Protein AF-K1TBR3-F1 (afdb_monomer_lite)

Sequence (213 aa):
QTITLNQIFRQAAKSKIIVNAHRVNEGENFISGNVKETQIDEENIELLDDFFYINEANQEKIQQTIVSLCKGRLKKFGNYDFFSNIQVITPTKKGKLGTKELNVLLQKELNPEEVDKDEKEFGEIKFREQDRVMQTKNNYNLLWEKDNDRTFRKELGNGIFNGELGIIDRINKEEKTVRVKFDDGKIATYDNTDLDQLEHAYAITVHKSQGSE

Foldseek 3Di:
DDDDDDDDDLVRVQEQVSVQVNCVVVVHDRDADPPQWDDDPNDTHGHDPNDHDDDDDDLVVVLVVVLVCLLCPCVVVDPDDSLPHNFAEDAACDDSRHPVNSLVVNCCRNVNDDPPWDWDDAPPDIDIAFFKKFFAAKWQAFKWWADDPVPNDIDIHGIDHGLFIWGFHHADPVQQWTWTQTPVRIITIDHSVCCVRMDGGSYDYPVSCPPPD

pLDDT: mean 85.8, std 11.38, range [55.97, 98.0]

Secondary structure (DSSP, 8-state):
------PPPTTGGG-HHHHHHHHHHTTPPP--SS--EEEETTEEEEPPS---------HHHHHHHHHHHHTTGGGGSS---HHHH--EEES-SSSTTSHHHHHHHHHHHHS---TTS-EEEETTEEEETT-EEEE-S-EEEEEEEEEETTTTEEEEEEEE-TT-EEEEEEEETTTTEEEEEETTS-EEEEETTTGGGEEE-SEEEGGGSTT--

Organism: NCBI:txid408170

Radius of gyration: 20.72 Å; chains: 1; bounding box: 54×48×53 Å

Structure (mmCIF, N/CA/C/O backbone):
data_AF-K1TBR3-F1
#
_entry.id   AF-K1TBR3-F1
#
loop_
_atom_site.group_PDB
_atom_site.id
_atom_site.type_symbol
_atom_site.label_atom_id
_atom_site.label_alt_id
_atom_site.label_comp_id
_atom_site.label_asym_id
_atom_site.label_entity_id
_atom_site.label_seq_id
_atom_site.pdbx_PDB_ins_code
_atom_site.Cartn_x
_atom_site.Cartn_y
_atom_site.Cartn_z
_atom_site.occupancy
_atom_site.B_iso_or_equiv
_atom_site.auth_seq_id
_atom_site.auth_comp_id
_atom_site.auth_asym_id
_atom_site.auth_atom_id
_atom_site.pdbx_PDB_model_num
ATOM 1 N N . GLN A 1 1 ? -24.593 30.497 0.164 1.00 60.94 1 GLN A N 1
ATOM 2 C CA . GLN A 1 1 ? -25.215 29.770 1.287 1.00 60.94 1 GLN A CA 1
ATOM 3 C C . GLN A 1 1 ? -24.738 28.333 1.174 1.00 60.94 1 GLN A C 1
ATOM 5 O O . GLN A 1 1 ? -24.863 27.772 0.094 1.00 60.94 1 GLN A O 1
ATOM 10 N N . THR A 1 2 ? -24.090 27.800 2.205 1.00 67.06 2 THR A N 1
ATOM 11 C CA . THR A 1 2 ? -23.513 26.446 2.183 1.00 67.06 2 THR A CA 1
ATOM 12 C C . THR A 1 2 ? -24.472 25.505 2.899 1.00 67.06 2 THR A C 1
ATOM 14 O O . THR A 1 2 ? -24.996 25.867 3.950 1.00 67.06 2 THR A O 1
ATOM 17 N N . ILE A 1 3 ? -24.731 24.338 2.314 1.00 72.50 3 ILE A N 1
ATOM 18 C CA . ILE A 1 3 ? -25.549 23.286 2.923 1.00 72.50 3 ILE A CA 1
ATOM 19 C C . ILE A 1 3 ? -24.588 22.235 3.474 1.00 72.50 3 ILE A C 1
ATOM 21 O O . ILE A 1 3 ? -23.762 21.717 2.725 1.00 72.50 3 ILE A O 1
ATOM 25 N N . THR A 1 4 ? -24.700 21.931 4.766 1.00 77.56 4 THR A N 1
ATOM 26 C CA . THR A 1 4 ? -23.903 20.896 5.437 1.00 77.56 4 THR A CA 1
ATOM 27 C C . THR A 1 4 ? -24.822 19.750 5.841 1.00 77.56 4 THR A C 1
ATOM 29 O O . THR A 1 4 ? -25.852 19.976 6.477 1.00 77.56 4 THR A O 1
ATOM 32 N N . LEU A 1 5 ? -24.464 18.527 5.453 1.00 77.88 5 LEU A N 1
ATOM 33 C CA . LEU A 1 5 ? -25.191 17.316 5.826 1.00 77.88 5 LEU A CA 1
ATOM 34 C C . LEU A 1 5 ? -24.639 16.794 7.158 1.00 77.88 5 LEU A C 1
ATOM 36 O O . LEU A 1 5 ? -23.478 16.403 7.219 1.00 77.88 5 LEU A O 1
ATOM 40 N N . ASN A 1 6 ? -25.470 16.787 8.203 1.00 70.00 6 ASN A N 1
ATOM 41 C CA . ASN A 1 6 ? -25.063 16.408 9.566 1.00 70.00 6 ASN A CA 1
ATOM 42 C C . ASN A 1 6 ? -25.770 15.147 10.097 1.00 70.00 6 ASN A C 1
ATOM 44 O O . ASN A 1 6 ? -25.506 14.736 11.222 1.00 70.00 6 ASN A O 1
ATOM 48 N N . GLN A 1 7 ? -26.691 14.551 9.334 1.00 71.31 7 GLN A N 1
ATOM 49 C CA . GLN A 1 7 ? -27.457 13.380 9.771 1.00 71.31 7 GLN A CA 1
ATOM 50 C C . GLN A 1 7 ? -26.884 12.081 9.203 1.00 71.31 7 GLN A C 1
ATOM 52 O O . GLN A 1 7 ? -26.585 11.991 8.012 1.00 71.31 7 GLN A O 1
ATOM 57 N N . ILE A 1 8 ? -26.791 11.062 10.060 1.00 66.69 8 ILE A N 1
ATOM 58 C CA . ILE A 1 8 ? -26.411 9.698 9.683 1.00 66.69 8 ILE A CA 1
ATOM 59 C C . ILE A 1 8 ? -27.674 8.934 9.291 1.00 66.69 8 ILE A C 1
ATOM 61 O O . ILE A 1 8 ? -28.648 8.896 10.039 1.00 66.69 8 ILE A O 1
ATOM 65 N N . PHE A 1 9 ? -27.656 8.267 8.140 1.00 72.94 9 PHE A N 1
ATOM 66 C CA . PHE A 1 9 ? -28.734 7.349 7.782 1.00 72.94 9 PHE A CA 1
ATOM 67 C C . PHE A 1 9 ? -28.710 6.101 8.674 1.00 72.94 9 PHE A C 1
ATOM 69 O O . PHE A 1 9 ? -27.655 5.530 8.944 1.00 72.94 9 PHE A O 1
ATOM 76 N N . ARG A 1 10 ? -29.885 5.597 9.062 1.00 65.44 10 ARG A N 1
ATOM 77 C CA . ARG A 1 10 ? -30.043 4.452 9.983 1.00 65.44 10 ARG A CA 1
ATOM 78 C C . ARG A 1 10 ? -29.273 3.181 9.571 1.00 65.44 10 ARG A C 1
ATOM 80 O O . ARG A 1 10 ? -28.877 2.396 10.423 1.00 65.44 10 ARG A O 1
ATOM 87 N N . GLN A 1 11 ? -29.042 2.963 8.276 1.00 62.19 11 GLN A N 1
ATOM 88 C CA . GLN A 1 11 ? -28.223 1.843 7.789 1.00 62.19 11 GLN A CA 1
ATOM 89 C C . GLN A 1 11 ? -26.730 2.027 8.110 1.00 62.19 11 GLN A C 1
ATOM 91 O O . GLN A 1 11 ? -26.072 1.074 8.515 1.00 62.19 11 GLN A O 1
ATOM 96 N N . ALA A 1 12 ? -26.224 3.256 7.989 1.00 63.78 12 ALA A N 1
ATOM 97 C CA . ALA A 1 12 ? -24.845 3.632 8.292 1.00 63.78 12 ALA A CA 1
ATOM 98 C C . ALA A 1 12 ? -24.568 3.651 9.807 1.00 63.78 12 ALA A C 1
ATOM 100 O O . ALA A 1 12 ? -23.480 3.295 10.249 1.00 63.78 12 ALA A O 1
ATOM 101 N N . ALA A 1 13 ? -25.584 3.967 10.612 1.00 66.94 13 ALA A N 1
ATOM 102 C CA . ALA A 1 13 ? -25.529 3.958 12.074 1.00 66.94 13 ALA A CA 1
ATOM 103 C C . ALA A 1 13 ? -25.203 2.599 12.718 1.00 66.94 13 ALA A C 1
ATOM 105 O O . ALA A 1 13 ? -24.834 2.549 13.889 1.00 66.94 13 ALA A O 1
ATOM 106 N N . LYS A 1 14 ? -25.338 1.493 11.976 1.00 78.25 14 LYS A N 1
ATOM 107 C CA . LYS A 1 14 ? -24.953 0.162 12.465 1.00 78.25 14 LYS A CA 1
ATOM 108 C C . LYS A 1 14 ? -23.435 -0.031 12.510 1.00 78.25 14 LYS A C 1
ATOM 110 O O . LYS A 1 14 ? -22.956 -0.879 13.255 1.00 78.25 14 LYS A O 1
ATOM 115 N N . SER A 1 15 ? -22.675 0.716 11.710 1.00 82.38 15 SER A N 1
ATOM 116 C CA . SER A 1 15 ? -21.219 0.589 11.632 1.00 82.38 15 SER A CA 1
ATOM 117 C C . SER A 1 15 ? -20.541 1.347 12.771 1.00 82.38 15 SER A C 1
ATOM 119 O O . SER A 1 15 ? -20.718 2.562 12.910 1.00 82.38 15 SER A O 1
ATOM 121 N N . LYS A 1 16 ? -19.693 0.669 13.556 1.00 83.94 16 LYS A N 1
ATOM 122 C CA . LYS A 1 16 ? -18.899 1.332 14.602 1.00 83.94 16 LYS A CA 1
ATOM 123 C C . LYS A 1 16 ? -17.877 2.290 14.001 1.00 83.94 16 LYS A C 1
ATOM 125 O O . LYS A 1 16 ? -17.524 3.260 14.664 1.00 83.94 16 LYS A O 1
ATOM 130 N N . ILE A 1 17 ? -17.423 2.058 12.766 1.00 85.06 17 ILE A N 1
ATOM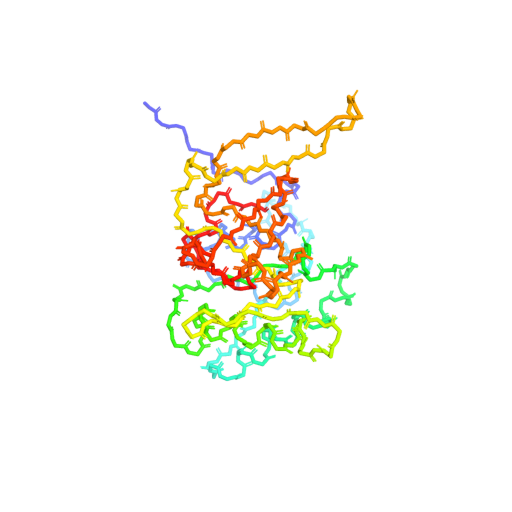 131 C CA . ILE A 1 17 ? -16.528 2.977 12.044 1.00 85.06 17 ILE A CA 1
ATOM 132 C C . ILE A 1 17 ? -17.209 4.341 11.873 1.00 85.06 17 ILE A C 1
ATOM 134 O O . ILE A 1 17 ? -16.644 5.365 12.257 1.00 85.06 17 ILE A O 1
ATOM 138 N N . ILE A 1 18 ? -18.443 4.351 11.359 1.00 84.31 18 ILE A N 1
ATOM 139 C CA . ILE A 1 18 ? -19.194 5.587 11.086 1.00 84.31 18 ILE A CA 1
ATOM 140 C C . ILE A 1 18 ? -19.548 6.299 12.391 1.00 84.31 18 ILE A C 1
ATOM 142 O O . ILE A 1 18 ? -19.307 7.498 12.528 1.00 84.31 18 ILE A O 1
ATOM 146 N N . VAL A 1 19 ? -20.046 5.558 13.383 1.00 83.38 19 VAL A N 1
ATOM 147 C CA . VAL A 1 19 ? -20.383 6.131 14.693 1.00 83.38 19 VAL A CA 1
ATOM 148 C C . VAL A 1 19 ? -19.150 6.752 15.357 1.00 83.38 19 VAL A C 1
ATOM 150 O O . VAL A 1 19 ? -19.215 7.870 15.865 1.00 83.38 19 VAL A O 1
ATOM 153 N N . ASN A 1 20 ? -17.996 6.080 15.313 1.00 86.19 20 ASN A N 1
ATOM 154 C CA . ASN A 1 20 ? -16.758 6.625 15.868 1.00 86.19 20 ASN A CA 1
ATOM 155 C C . ASN A 1 20 ? -16.236 7.848 15.104 1.00 86.19 20 ASN A C 1
ATOM 157 O O . ASN A 1 20 ? -15.681 8.744 15.737 1.00 86.19 20 ASN A O 1
ATOM 161 N N . ALA A 1 21 ? -16.424 7.926 13.784 1.00 86.19 21 ALA A N 1
ATOM 162 C CA . ALA A 1 21 ? -16.051 9.111 13.012 1.00 86.19 21 ALA A CA 1
ATOM 163 C C . ALA A 1 21 ? -16.830 10.358 13.471 1.00 86.19 21 ALA A C 1
ATOM 165 O O . ALA A 1 21 ? -16.237 11.421 13.657 1.00 86.19 21 ALA A O 1
ATOM 166 N N . HIS A 1 22 ? -18.134 10.217 13.732 1.00 83.38 22 HIS A N 1
ATOM 167 C CA . HIS A 1 22 ? -18.948 11.298 14.297 1.00 83.38 22 HIS A CA 1
ATOM 168 C C . HIS A 1 22 ? -18.498 11.691 15.705 1.00 83.38 22 HIS A C 1
ATOM 170 O O . HIS A 1 22 ? -18.256 12.869 15.954 1.00 83.38 22 HIS A O 1
ATOM 176 N N . ARG A 1 23 ? -18.271 10.706 16.583 1.00 86.75 23 ARG A N 1
ATOM 177 C CA . ARG A 1 23 ? -17.770 10.939 17.948 1.00 86.75 23 ARG A CA 1
ATOM 178 C C . ARG A 1 23 ? -16.470 11.744 17.958 1.00 86.75 23 ARG A C 1
ATOM 180 O O . ARG A 1 23 ? -16.357 12.702 18.710 1.00 86.75 23 ARG A O 1
ATOM 187 N N . VAL A 1 24 ? -15.515 11.418 17.081 1.00 87.50 24 VAL A N 1
ATOM 188 C CA . VAL A 1 24 ? -14.258 12.181 16.963 1.00 87.50 24 VAL A CA 1
ATOM 189 C C . VAL A 1 24 ? -14.507 13.630 16.538 1.00 87.50 24 VAL A C 1
ATOM 191 O O . VAL A 1 24 ? -13.887 14.532 17.101 1.00 87.50 24 VAL A O 1
ATOM 194 N N . ASN A 1 25 ? -15.420 13.875 15.592 1.00 85.25 25 ASN A N 1
ATOM 195 C CA . ASN A 1 25 ? -15.772 15.235 15.161 1.00 85.25 25 ASN A CA 1
ATOM 196 C C . ASN A 1 25 ? -16.434 16.058 16.280 1.00 85.25 25 ASN A C 1
ATOM 198 O O . ASN A 1 25 ? -16.294 17.279 16.308 1.00 85.25 25 ASN A O 1
ATOM 202 N N . GLU A 1 26 ? -17.120 15.392 17.208 1.00 87.12 26 GLU A N 1
ATOM 203 C CA . GLU A 1 26 ? -17.769 15.992 18.381 1.00 87.12 26 GLU A CA 1
ATOM 204 C C . GLU A 1 26 ? -16.837 16.086 19.605 1.00 87.12 26 GLU A C 1
ATOM 206 O O . GLU A 1 26 ? -17.212 16.641 20.637 1.00 87.12 26 GLU A O 1
ATOM 211 N N . GLY A 1 27 ? -15.598 15.590 19.498 1.00 86.25 27 GLY A N 1
ATOM 212 C CA . GLY A 1 27 ? -14.623 15.578 20.592 1.00 86.25 27 GLY A CA 1
ATOM 213 C C . GLY A 1 27 ? -14.848 14.468 21.625 1.00 86.25 27 GLY A C 1
ATOM 214 O O . GLY A 1 27 ? -14.259 14.503 22.707 1.00 86.25 27 GLY A O 1
ATOM 215 N N . GLU A 1 28 ? -15.678 13.476 21.308 1.00 87.06 28 GLU A N 1
ATOM 216 C CA . GLU A 1 28 ? -15.905 12.300 22.137 1.00 87.06 28 GLU A CA 1
ATOM 217 C C . GLU A 1 28 ? -14.862 11.198 21.899 1.00 87.06 28 GLU A C 1
ATOM 219 O O . GLU A 1 28 ? -14.306 11.026 20.814 1.00 87.06 28 GLU A O 1
ATOM 224 N N . ASN A 1 29 ? -14.636 10.375 22.927 1.00 84.44 29 ASN A N 1
ATOM 225 C CA . ASN A 1 29 ? -13.793 9.185 22.814 1.00 84.44 29 ASN A CA 1
ATOM 226 C C . ASN A 1 29 ? -14.469 8.088 21.979 1.00 84.44 29 ASN A C 1
ATOM 228 O O . ASN A 1 29 ? -15.699 7.991 21.942 1.00 84.44 29 ASN A O 1
ATOM 232 N N . PHE A 1 30 ? -13.656 7.205 21.391 1.00 83.25 30 PHE A N 1
ATOM 233 C CA . PHE A 1 30 ? -14.137 6.012 20.697 1.00 83.25 30 PHE A CA 1
ATOM 234 C C . PHE A 1 30 ? -14.990 5.120 21.602 1.00 83.25 30 PHE A C 1
ATOM 236 O O . PHE A 1 30 ? -14.708 4.948 22.792 1.00 83.25 30 PHE A O 1
ATOM 243 N N . ILE A 1 31 ? -15.988 4.475 21.002 1.00 78.31 31 ILE A N 1
ATOM 244 C CA . ILE A 1 31 ? -16.689 3.353 21.619 1.00 78.31 31 ILE A CA 1
ATOM 245 C C . ILE A 1 31 ? -15.656 2.248 21.859 1.00 78.31 31 ILE A C 1
ATOM 247 O O . ILE A 1 31 ? -15.076 1.708 20.916 1.00 78.31 31 ILE A O 1
ATOM 251 N N . SER A 1 32 ? -15.403 1.930 23.128 1.00 64.56 32 SER A N 1
ATOM 252 C CA . SER A 1 32 ? -14.459 0.889 23.534 1.00 64.56 32 SER A CA 1
ATOM 253 C C . SER A 1 32 ? -15.198 -0.338 24.078 1.00 64.56 32 SER A C 1
ATOM 255 O O . SER A 1 32 ? -16.212 -0.215 24.760 1.00 64.56 32 SER A O 1
ATOM 257 N N . GLY A 1 33 ? -14.688 -1.536 23.775 1.00 62.38 33 GLY A N 1
ATOM 258 C CA . GLY A 1 33 ? -15.220 -2.808 24.283 1.00 62.38 33 GLY A CA 1
ATOM 259 C C . GLY A 1 33 ? -16.372 -3.421 23.471 1.00 62.38 33 GLY A C 1
ATOM 260 O O . GLY A 1 33 ? -16.625 -3.053 22.326 1.00 62.38 33 GLY A O 1
ATOM 261 N N . ASN A 1 34 ? -17.071 -4.386 24.080 1.00 62.09 34 ASN A N 1
ATOM 262 C CA . ASN A 1 34 ? -18.176 -5.153 23.481 1.00 62.09 34 ASN A CA 1
ATOM 263 C C . ASN A 1 34 ? -19.509 -4.383 23.510 1.00 62.09 34 ASN A C 1
ATOM 265 O O . ASN A 1 34 ? -20.549 -4.953 23.840 1.00 62.09 34 ASN A O 1
ATOM 269 N N . VAL A 1 35 ? -19.489 -3.081 23.224 1.00 65.50 35 VAL A N 1
ATOM 270 C CA . VAL A 1 35 ? -20.728 -2.307 23.092 1.00 65.50 35 VAL A CA 1
ATOM 271 C C . VAL A 1 35 ? -21.441 -2.805 21.839 1.00 65.50 35 VAL A C 1
ATOM 273 O O . VAL A 1 35 ? -20.904 -2.706 20.733 1.00 65.50 35 VAL A O 1
ATOM 276 N N . LYS A 1 36 ? -22.609 -3.416 22.042 1.00 69.12 36 LYS A N 1
ATOM 277 C CA . LYS A 1 36 ? -23.413 -4.034 20.981 1.00 69.12 36 LYS A CA 1
ATOM 278 C C . LYS A 1 36 ? -24.548 -3.151 20.497 1.00 69.12 36 LYS A C 1
ATOM 280 O O . LYS A 1 36 ? -25.125 -3.454 19.468 1.00 69.12 36 LYS A O 1
ATOM 285 N N . GLU A 1 37 ? -24.863 -2.078 21.214 1.00 69.75 37 GLU A N 1
ATOM 286 C CA . GLU A 1 37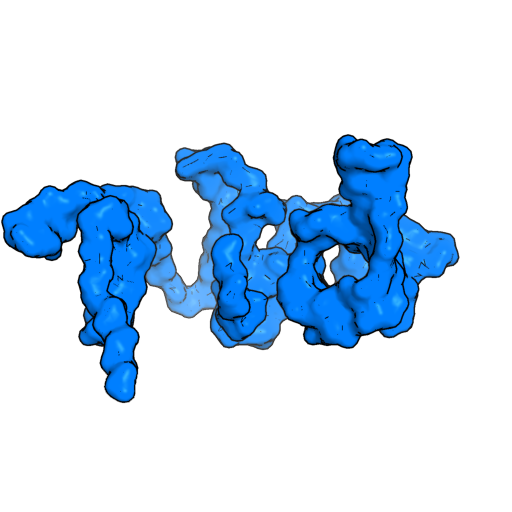 ? -26.013 -1.233 20.910 1.00 69.75 37 GLU A CA 1
ATOM 287 C C . GLU A 1 37 ? -25.662 0.247 21.089 1.00 69.75 37 GLU A C 1
ATOM 289 O O . GLU A 1 37 ? -24.865 0.610 21.957 1.00 69.75 37 GLU A O 1
ATOM 294 N N . THR A 1 38 ? -26.259 1.101 20.261 1.00 71.00 38 THR A N 1
ATOM 295 C CA . THR A 1 38 ? -26.246 2.562 20.405 1.00 71.00 38 THR A CA 1
ATOM 296 C C . THR A 1 38 ? -27.664 3.111 20.257 1.00 71.00 38 THR A C 1
ATOM 298 O O . THR A 1 38 ? -28.515 2.445 19.671 1.00 71.00 38 THR A O 1
ATOM 301 N N . GLN A 1 39 ? -27.933 4.301 20.792 1.00 67.25 39 GLN A N 1
ATOM 302 C CA . GLN A 1 39 ? -29.230 4.964 20.656 1.00 67.25 39 GLN A CA 1
ATOM 303 C C . GLN A 1 39 ? -29.156 6.057 19.598 1.00 67.25 39 GLN A C 1
ATOM 305 O O . GLN A 1 39 ? -28.329 6.960 19.704 1.00 67.25 39 GLN A O 1
ATOM 310 N N . ILE A 1 40 ? -30.040 5.986 18.604 1.00 68.06 40 ILE A N 1
ATOM 311 C CA . ILE A 1 40 ? -30.245 7.048 17.612 1.00 68.06 40 ILE A CA 1
ATOM 312 C C . ILE A 1 40 ? -31.746 7.258 17.458 1.00 68.06 40 ILE A C 1
ATOM 314 O O . ILE A 1 40 ? -32.484 6.289 17.297 1.00 68.06 40 ILE A O 1
ATOM 318 N N . ASP A 1 41 ? -32.187 8.516 17.515 1.00 66.88 41 ASP A N 1
ATOM 319 C CA . ASP A 1 41 ? -33.603 8.901 17.439 1.00 66.88 41 ASP A CA 1
ATOM 320 C C . ASP A 1 41 ? -34.494 8.110 18.421 1.00 66.88 41 ASP A C 1
ATOM 322 O O . ASP A 1 41 ? -35.579 7.662 18.066 1.00 66.88 41 ASP A O 1
ATOM 326 N N . GLU A 1 42 ? -34.007 7.905 19.653 1.00 69.56 42 GLU A N 1
ATOM 327 C CA . GLU A 1 42 ? -34.692 7.160 20.731 1.00 69.56 42 GLU A CA 1
ATOM 328 C C . GLU A 1 42 ? -34.910 5.653 20.460 1.00 69.56 42 GLU A C 1
ATOM 330 O O . GLU A 1 42 ? -35.536 4.960 21.263 1.00 69.56 42 GLU A O 1
ATOM 335 N N . GLU A 1 43 ? -34.329 5.104 19.386 1.00 64.81 43 GLU A N 1
ATOM 336 C CA . GLU A 1 43 ? -34.321 3.669 19.086 1.00 64.81 43 GLU A CA 1
ATOM 337 C C . GLU A 1 43 ? -32.950 3.033 19.372 1.00 64.81 43 GLU A C 1
ATOM 339 O O . GLU A 1 43 ? -31.899 3.596 19.054 1.00 64.81 43 GLU A O 1
ATOM 344 N N . ASN A 1 44 ? -32.952 1.819 19.934 1.00 73.06 44 ASN A N 1
ATOM 345 C CA . ASN A 1 44 ? -31.738 1.016 20.091 1.00 73.06 44 ASN A CA 1
ATOM 346 C C . ASN A 1 44 ? -31.357 0.370 18.748 1.00 73.06 44 ASN A C 1
ATOM 348 O O . ASN A 1 44 ? -32.145 -0.363 18.148 1.00 73.06 44 ASN A O 1
ATOM 352 N N . ILE A 1 45 ? -30.127 0.607 18.302 1.00 76.50 45 ILE A N 1
ATOM 353 C CA . ILE A 1 45 ? -29.549 0.052 17.078 1.00 76.50 45 ILE A CA 1
ATOM 354 C C . ILE A 1 45 ? -28.426 -0.910 17.450 1.00 76.50 45 ILE A C 1
ATOM 356 O O . ILE A 1 45 ? -27.464 -0.516 18.107 1.00 76.50 45 ILE A O 1
ATOM 360 N N . GLU A 1 46 ? -28.522 -2.153 16.977 1.00 78.31 46 GLU A N 1
ATOM 361 C CA . GLU A 1 46 ? -27.451 -3.144 17.101 1.00 78.31 46 GLU A CA 1
ATOM 362 C C . GLU A 1 46 ? -26.263 -2.783 16.188 1.00 78.31 46 GLU A C 1
ATOM 364 O O . GLU A 1 46 ? -26.429 -2.528 14.989 1.00 78.31 46 GLU A O 1
ATOM 369 N N . LEU A 1 47 ? -25.066 -2.748 16.773 1.00 78.00 47 LEU A N 1
ATOM 370 C CA . LEU A 1 47 ? -23.809 -2.358 16.143 1.00 78.00 47 LEU A CA 1
ATOM 371 C C . LEU A 1 47 ? -23.053 -3.569 15.586 1.00 78.00 47 LEU A C 1
ATOM 373 O O . LEU A 1 47 ? -22.979 -4.623 16.217 1.00 78.00 47 LEU A O 1
ATOM 377 N N . LEU A 1 48 ? -22.404 -3.379 14.441 1.00 77.94 48 LEU A N 1
ATOM 378 C CA . LEU A 1 48 ? -21.493 -4.347 13.835 1.00 77.94 48 LEU A CA 1
ATOM 379 C C . LEU A 1 48 ? -20.145 -4.376 14.570 1.00 77.94 48 LEU A C 1
ATOM 381 O O . LEU A 1 48 ? -19.686 -3.368 15.099 1.00 77.94 48 LEU A O 1
ATOM 385 N N . ASP A 1 49 ? -19.463 -5.520 14.554 1.00 77.06 49 ASP A N 1
ATOM 386 C CA . ASP A 1 49 ? -18.081 -5.650 15.038 1.00 77.06 49 ASP A CA 1
ATOM 387 C C . ASP A 1 49 ? -17.069 -5.349 13.916 1.00 77.06 49 ASP A C 1
ATOM 389 O O . ASP A 1 49 ? -16.218 -6.170 13.576 1.00 77.06 49 ASP A O 1
ATOM 393 N N . ASP A 1 50 ? -17.187 -4.163 13.314 1.00 78.62 50 ASP A N 1
ATOM 394 C CA . ASP A 1 50 ? -16.363 -3.691 12.189 1.00 78.62 50 ASP A CA 1
ATOM 395 C C . ASP A 1 50 ? -15.259 -2.695 12.595 1.00 78.62 50 ASP A C 1
ATOM 397 O O . ASP A 1 50 ? -14.430 -2.311 11.774 1.00 78.62 50 ASP A O 1
ATOM 401 N N . PHE A 1 51 ? -15.192 -2.313 13.874 1.00 83.12 51 PHE A N 1
ATOM 402 C CA . PHE A 1 51 ? -14.148 -1.449 14.424 1.00 83.12 51 PHE A CA 1
ATOM 403 C C . PHE A 1 51 ? -13.513 -2.065 15.669 1.00 83.12 51 PHE A C 1
ATOM 405 O O . PHE A 1 51 ? -14.203 -2.472 16.606 1.00 83.12 51 PHE A O 1
ATOM 412 N N . PHE A 1 52 ? -12.181 -2.045 15.715 1.00 83.19 52 PHE A N 1
ATOM 413 C CA . PHE A 1 52 ? -11.402 -2.525 16.851 1.00 83.19 52 PHE A CA 1
ATOM 414 C C . PHE A 1 52 ? -10.406 -1.459 17.289 1.00 83.19 52 PHE A C 1
ATOM 416 O O . PHE A 1 52 ? -9.570 -1.014 16.505 1.00 83.19 52 PHE A O 1
ATOM 423 N N . TYR A 1 53 ? -10.458 -1.095 18.568 1.00 85.62 53 TYR A N 1
ATOM 424 C CA . TYR A 1 53 ? -9.476 -0.213 19.184 1.00 85.62 53 TYR A CA 1
ATOM 425 C C . TYR A 1 53 ? -8.515 -1.022 20.053 1.00 85.62 53 TYR A C 1
ATOM 427 O O . TYR A 1 53 ? -8.932 -1.707 20.988 1.00 85.62 53 TYR A O 1
ATOM 435 N N . ILE A 1 54 ? -7.222 -0.936 19.744 1.00 87.94 54 ILE A N 1
ATOM 436 C CA . ILE A 1 54 ? -6.148 -1.573 20.509 1.00 87.94 54 ILE A CA 1
ATOM 437 C C . ILE A 1 54 ? -5.274 -0.456 21.072 1.00 87.94 54 ILE A C 1
ATOM 439 O O . ILE A 1 54 ? -4.539 0.192 20.331 1.00 87.94 54 ILE A O 1
ATOM 443 N N . ASN A 1 55 ? -5.365 -0.225 22.382 1.00 88.94 55 ASN A N 1
ATOM 444 C CA . ASN A 1 55 ? -4.498 0.728 23.063 1.00 88.94 55 ASN A CA 1
ATOM 445 C C . ASN A 1 55 ? -3.159 0.061 23.394 1.00 88.94 55 ASN A C 1
ATOM 447 O O . ASN A 1 55 ? -3.116 -0.914 24.144 1.00 88.94 55 ASN A O 1
ATOM 451 N N . GLU A 1 56 ? -2.074 0.591 22.843 1.00 93.38 56 GLU A N 1
ATOM 452 C CA . GLU A 1 56 ? -0.711 0.165 23.133 1.00 93.38 56 GLU A CA 1
ATOM 453 C C . GLU A 1 56 ? 0.206 1.390 23.056 1.00 93.38 56 GLU A C 1
ATOM 455 O O . GLU A 1 56 ? 0.078 2.216 22.154 1.00 93.38 56 GLU A O 1
ATOM 460 N N . ALA A 1 57 ? 1.126 1.514 24.011 1.00 93.25 57 ALA A N 1
ATOM 461 C CA . ALA A 1 57 ? 2.063 2.636 24.094 1.00 93.25 57 ALA A CA 1
ATOM 462 C C . ALA A 1 57 ? 3.464 2.254 23.594 1.00 93.25 57 ALA A C 1
ATOM 464 O O . ALA A 1 57 ? 4.251 3.114 23.192 1.00 93.25 57 ALA A O 1
ATOM 465 N N . ASN A 1 58 ? 3.800 0.962 23.611 1.00 96.06 58 ASN A N 1
ATOM 466 C CA . ASN A 1 58 ? 5.082 0.475 23.136 1.00 96.06 58 ASN A CA 1
ATOM 467 C C . ASN A 1 58 ? 5.071 0.318 21.606 1.00 96.06 58 ASN A C 1
ATOM 469 O O . ASN A 1 58 ? 4.388 -0.543 21.054 1.00 96.06 58 ASN A O 1
ATOM 473 N N . GLN A 1 59 ? 5.897 1.112 20.922 1.00 93.88 59 GLN A N 1
ATOM 474 C CA . GLN A 1 59 ? 5.975 1.121 19.457 1.00 93.88 59 GLN A CA 1
ATOM 475 C C . GLN A 1 59 ? 6.326 -0.242 18.840 1.00 93.88 59 GLN A C 1
ATOM 477 O O . GLN A 1 59 ? 5.809 -0.568 17.777 1.00 93.88 59 GLN A O 1
ATOM 482 N N . GLU A 1 60 ? 7.161 -1.055 19.488 1.00 93.69 60 GLU A N 1
ATOM 483 C CA . GLU A 1 60 ? 7.546 -2.375 18.966 1.00 93.69 60 GLU A CA 1
ATOM 484 C C . GLU A 1 60 ? 6.379 -3.358 19.042 1.00 93.69 60 GLU A C 1
ATOM 486 O O . GLU A 1 60 ? 6.114 -4.091 18.088 1.00 93.69 60 GLU A O 1
ATOM 491 N N . LYS A 1 61 ? 5.620 -3.328 20.143 1.00 94.62 61 LYS A N 1
ATOM 492 C CA . LYS A 1 61 ? 4.396 -4.128 20.274 1.00 94.62 61 LYS A CA 1
ATOM 493 C C . LYS A 1 61 ? 3.336 -3.713 19.256 1.00 94.62 61 LYS A C 1
ATOM 495 O O . LYS A 1 61 ? 2.655 -4.580 18.707 1.00 94.62 61 LYS A O 1
ATOM 500 N N . ILE A 1 62 ? 3.225 -2.415 18.956 1.00 94.44 62 ILE A N 1
ATOM 501 C CA . ILE A 1 62 ? 2.341 -1.918 17.891 1.00 94.44 62 ILE A CA 1
ATOM 502 C C . ILE A 1 62 ? 2.767 -2.505 16.540 1.00 94.44 62 ILE A C 1
ATOM 504 O O . ILE A 1 62 ? 1.931 -3.086 15.853 1.00 94.44 62 ILE A O 1
ATOM 508 N N . GLN A 1 63 ? 4.054 -2.431 16.177 1.00 93.38 63 GLN A N 1
ATOM 509 C CA . GLN A 1 63 ? 4.559 -3.004 14.919 1.00 93.38 63 GLN A CA 1
ATOM 510 C C . GLN A 1 63 ? 4.254 -4.504 14.809 1.00 93.38 63 GLN A C 1
ATOM 512 O O . GLN A 1 63 ? 3.714 -4.954 13.800 1.00 93.38 63 GLN A O 1
ATOM 517 N N . GLN A 1 64 ? 4.545 -5.273 15.863 1.00 91.69 64 GLN A N 1
ATOM 518 C CA . GLN A 1 64 ? 4.259 -6.711 15.907 1.00 91.69 64 GLN A CA 1
ATOM 519 C C . GLN A 1 64 ? 2.764 -7.001 15.751 1.00 91.69 64 GLN A C 1
ATOM 521 O O . GLN A 1 64 ? 2.377 -7.937 15.050 1.00 91.69 64 GLN A O 1
ATOM 526 N N . THR A 1 65 ? 1.916 -6.180 16.373 1.00 92.38 65 THR A N 1
ATOM 527 C CA . THR A 1 65 ? 0.461 -6.302 16.263 1.00 92.38 65 THR A CA 1
ATOM 528 C C . THR A 1 65 ? -0.011 -6.019 14.840 1.00 92.38 65 THR A C 1
ATOM 530 O O . THR A 1 65 ? -0.788 -6.810 14.309 1.00 92.38 65 THR A O 1
ATOM 533 N N . ILE A 1 66 ? 0.491 -4.957 14.197 1.00 92.31 66 ILE A N 1
ATOM 534 C CA . ILE A 1 66 ? 0.183 -4.627 12.795 1.00 92.31 66 ILE A CA 1
ATOM 535 C C . ILE A 1 66 ? 0.548 -5.809 11.894 1.00 92.31 66 ILE A C 1
ATOM 537 O O . ILE A 1 66 ? -0.315 -6.332 11.194 1.00 92.31 66 ILE A O 1
ATOM 541 N N . VAL A 1 67 ? 1.788 -6.296 11.971 1.00 90.00 67 VAL A N 1
ATOM 542 C CA . VAL A 1 67 ? 2.252 -7.444 11.177 1.00 90.00 67 VAL A CA 1
ATOM 543 C C . VAL A 1 67 ? 1.381 -8.683 11.422 1.00 90.00 67 VAL A C 1
ATOM 545 O O . VAL A 1 67 ? 0.950 -9.342 10.477 1.00 90.00 67 VAL A O 1
ATOM 548 N N . SER A 1 68 ? 1.055 -8.982 12.684 1.00 88.88 68 SER A N 1
ATOM 549 C CA . SER A 1 68 ? 0.188 -10.111 13.049 1.00 88.88 68 SER A CA 1
ATOM 550 C C . SER A 1 68 ? -1.222 -10.000 12.455 1.00 88.88 68 SER A C 1
ATOM 552 O O . SER A 1 68 ? -1.786 -11.007 12.015 1.00 88.88 68 SER A O 1
ATOM 554 N N . LEU A 1 69 ? -1.791 -8.790 12.419 1.00 86.81 69 LEU A N 1
ATOM 555 C CA . LEU A 1 69 ? -3.087 -8.525 11.793 1.00 86.81 69 LEU A CA 1
ATOM 556 C C . LEU A 1 69 ? -3.035 -8.795 10.287 1.00 86.81 69 LEU A C 1
ATOM 558 O O . LEU A 1 69 ? -3.887 -9.524 9.772 1.00 86.81 69 LEU A O 1
ATOM 562 N N . CYS A 1 70 ? -1.982 -8.307 9.630 1.00 84.69 70 CYS A N 1
ATOM 563 C CA . CYS A 1 70 ? -1.757 -8.445 8.193 1.00 84.69 70 CYS A CA 1
ATOM 564 C C . CYS A 1 70 ? -1.545 -9.909 7.758 1.00 84.69 70 CYS A C 1
ATOM 566 O O . CYS A 1 70 ? -2.050 -10.333 6.724 1.00 84.69 70 CYS A O 1
ATOM 568 N N . LYS A 1 71 ? -0.867 -10.724 8.580 1.00 78.75 71 LYS A N 1
ATOM 569 C CA . LYS A 1 71 ? -0.493 -12.119 8.260 1.00 78.75 71 LYS A CA 1
ATOM 570 C C . LYS A 1 71 ? -1.652 -13.126 8.261 1.0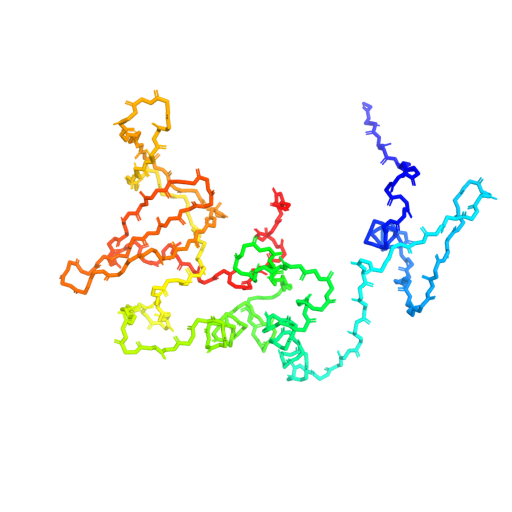0 78.75 71 LYS A C 1
ATOM 572 O O . LYS A 1 71 ? -1.482 -14.275 7.859 1.00 78.75 71 LYS A O 1
ATOM 577 N N . GLY A 1 72 ? -2.838 -12.731 8.722 1.00 67.56 72 GLY A N 1
ATOM 578 C CA . GLY A 1 72 ? -4.024 -13.588 8.658 1.00 67.56 72 GLY A CA 1
ATOM 579 C C . GLY A 1 72 ? -4.821 -13.712 9.947 1.00 67.56 72 GLY A C 1
ATOM 580 O O . GLY A 1 72 ? -5.797 -14.460 9.972 1.00 67.56 72 GLY A O 1
ATOM 581 N N . ARG A 1 73 ? -4.504 -12.952 11.005 1.00 65.88 73 ARG A N 1
ATOM 582 C CA . ARG A 1 73 ? -5.440 -12.812 12.137 1.00 65.88 73 ARG A CA 1
ATOM 583 C C . ARG A 1 73 ? -6.795 -12.271 11.663 1.00 65.88 73 ARG A C 1
ATOM 585 O O . ARG A 1 73 ? -7.820 -12.687 12.194 1.00 65.88 73 ARG A O 1
ATOM 592 N N . LEU A 1 74 ? -6.794 -11.434 10.622 1.00 63.69 74 LEU A N 1
ATOM 593 C CA . LEU A 1 74 ? -8.004 -10.928 9.973 1.00 63.69 74 LEU A CA 1
ATOM 594 C C . LEU A 1 74 ? -8.736 -11.966 9.104 1.00 63.69 74 LEU A C 1
ATOM 596 O O . LEU A 1 74 ? -9.946 -11.845 8.947 1.00 63.69 74 LEU A O 1
ATOM 600 N N . LYS A 1 75 ? -8.079 -13.050 8.651 1.00 61.19 75 LYS A N 1
ATOM 601 C CA . LYS A 1 75 ? -8.757 -14.148 7.923 1.00 61.19 75 LYS A CA 1
ATOM 602 C C . LYS A 1 75 ? -9.852 -14.827 8.755 1.00 61.19 75 LYS A C 1
ATOM 604 O O . LYS A 1 75 ? -10.755 -15.448 8.211 1.00 61.19 75 LYS A O 1
ATOM 609 N N . LYS A 1 76 ? -9.790 -14.710 10.087 1.00 58.34 76 LYS A N 1
ATOM 610 C CA . LYS A 1 76 ? -10.829 -15.217 10.998 1.00 58.34 76 LYS A CA 1
ATOM 611 C C . LYS A 1 76 ? -12.115 -14.380 10.985 1.00 58.34 76 LYS A C 1
ATOM 613 O O . LYS A 1 76 ? -13.132 -14.866 11.463 1.00 58.34 76 LYS A O 1
ATOM 618 N N . PHE A 1 77 ? -12.064 -13.155 10.460 1.00 58.41 77 PHE A N 1
ATOM 619 C CA . PHE A 1 77 ? -13.188 -12.213 10.396 1.00 58.41 77 PHE A CA 1
ATOM 620 C C . PHE A 1 77 ? -13.750 -12.053 8.968 1.00 58.41 77 PHE A C 1
ATOM 622 O O . PHE A 1 77 ? -14.731 -11.343 8.773 1.00 58.41 77 PHE A O 1
ATOM 629 N N . GLY A 1 78 ? -13.154 -12.721 7.973 1.00 57.56 78 GLY A N 1
ATOM 630 C CA . GLY A 1 78 ? -13.623 -12.773 6.586 1.00 57.56 78 GLY A CA 1
ATOM 631 C C . GLY A 1 78 ? -12.546 -13.298 5.633 1.00 57.56 78 GLY A C 1
ATOM 632 O O . GLY A 1 78 ? -11.383 -13.436 6.012 1.00 57.56 78 GLY A O 1
ATOM 633 N N . ASN A 1 79 ? -12.919 -13.608 4.389 1.00 55.97 79 ASN A N 1
ATOM 634 C CA . ASN A 1 79 ? -11.993 -14.141 3.385 1.00 55.97 79 ASN A CA 1
ATOM 635 C C . ASN A 1 79 ? -11.246 -13.002 2.669 1.00 55.97 79 ASN A C 1
ATOM 637 O O . ASN A 1 79 ? -11.417 -12.784 1.474 1.00 55.97 79 ASN A O 1
ATOM 641 N N . TYR A 1 80 ? -10.468 -12.238 3.433 1.00 58.56 80 TYR A N 1
ATOM 642 C CA . TYR A 1 80 ? -9.693 -11.111 2.924 1.00 58.56 80 TYR A CA 1
ATOM 643 C C . TYR A 1 80 ? -8.306 -11.596 2.500 1.00 58.56 80 TYR A C 1
ATOM 645 O O . TYR A 1 80 ? -7.520 -12.075 3.325 1.00 58.56 80 TYR A O 1
ATOM 653 N N . ASP A 1 81 ? -8.000 -11.475 1.213 1.00 61.81 81 ASP A N 1
ATOM 654 C CA . ASP A 1 81 ? -6.614 -11.479 0.762 1.00 61.81 81 ASP A CA 1
ATOM 655 C C . ASP A 1 81 ? -5.996 -10.111 1.094 1.00 61.81 81 ASP A C 1
ATOM 657 O O . ASP A 1 81 ? -6.587 -9.069 0.805 1.00 61.81 81 ASP A O 1
ATOM 661 N N . PHE A 1 82 ? -4.847 -10.117 1.775 1.00 62.66 82 PHE A N 1
ATOM 662 C CA . PHE A 1 82 ? -4.223 -8.904 2.302 1.00 62.66 82 PHE A CA 1
ATOM 663 C C . PHE A 1 82 ? -3.877 -7.926 1.181 1.00 62.66 82 PHE A C 1
ATOM 665 O O . PHE A 1 82 ? -4.132 -6.731 1.307 1.00 62.66 82 PHE A O 1
ATOM 672 N N . PHE A 1 83 ? -3.339 -8.446 0.078 1.00 62.97 83 PHE A N 1
ATOM 673 C CA . PHE A 1 83 ? -2.874 -7.632 -1.040 1.00 62.97 83 PHE A CA 1
ATOM 674 C C . PHE A 1 83 ? -4.012 -6.895 -1.740 1.00 62.97 83 PHE A C 1
ATOM 676 O O . PHE A 1 83 ? -3.811 -5.776 -2.202 1.00 62.97 83 PHE A O 1
ATOM 683 N N . SER A 1 84 ? -5.203 -7.489 -1.763 1.00 65.75 84 SER A N 1
ATOM 684 C CA . SER A 1 84 ? -6.376 -6.916 -2.421 1.00 65.75 84 SER A CA 1
ATOM 685 C C . SER A 1 84 ? -7.308 -6.149 -1.481 1.00 65.75 84 SER A C 1
ATOM 687 O O . SER A 1 84 ? -8.004 -5.256 -1.947 1.00 65.75 84 SER A O 1
ATOM 689 N N . ASN A 1 85 ? -7.330 -6.447 -0.174 1.00 73.56 85 ASN A N 1
ATOM 690 C CA . ASN A 1 85 ? -8.394 -5.954 0.717 1.00 73.56 85 ASN A CA 1
ATOM 691 C C . ASN A 1 85 ? -7.913 -5.219 1.973 1.00 73.56 85 ASN A C 1
ATOM 693 O O . ASN A 1 85 ? -8.747 -4.768 2.757 1.00 73.56 85 ASN A O 1
ATOM 697 N N . ILE A 1 86 ? -6.603 -5.139 2.233 1.00 83.25 86 ILE A N 1
ATOM 698 C CA . ILE A 1 86 ? -6.093 -4.518 3.461 1.00 83.25 86 ILE A CA 1
ATOM 699 C C . ILE A 1 86 ? -5.061 -3.443 3.123 1.00 83.25 86 ILE A C 1
ATOM 701 O O . ILE A 1 86 ? -4.119 -3.666 2.366 1.00 83.25 86 ILE A O 1
ATOM 705 N N . GLN A 1 87 ? -5.228 -2.271 3.737 1.00 90.31 87 GLN A N 1
ATOM 706 C CA . GLN A 1 87 ? -4.300 -1.151 3.649 1.00 90.31 87 GLN A CA 1
ATOM 707 C C . GLN A 1 87 ? -3.896 -0.703 5.054 1.00 90.31 87 GLN A C 1
ATOM 709 O O . GLN A 1 87 ? -4.747 -0.402 5.892 1.00 90.31 87 GLN A O 1
ATOM 714 N N . VAL A 1 88 ? -2.589 -0.618 5.318 1.00 93.56 88 VAL A N 1
ATOM 715 C CA . VAL A 1 88 ? -2.082 0.001 6.550 1.00 93.56 88 VAL A CA 1
ATOM 716 C C . VAL A 1 88 ? -1.937 1.504 6.320 1.00 93.56 88 VAL A C 1
ATOM 718 O O . VAL A 1 88 ? -1.348 1.932 5.326 1.00 93.56 88 VAL A O 1
ATOM 721 N N . ILE A 1 89 ? -2.457 2.312 7.246 1.00 94.50 89 ILE A N 1
ATOM 722 C CA . ILE A 1 89 ? -2.361 3.775 7.206 1.00 94.50 89 ILE A CA 1
ATOM 723 C C . ILE A 1 89 ? -1.661 4.261 8.477 1.00 94.50 89 ILE A C 1
ATOM 725 O O . ILE A 1 89 ? -1.986 3.832 9.583 1.00 94.50 89 ILE A O 1
ATOM 729 N N . THR A 1 90 ? -0.694 5.164 8.327 1.00 94.75 90 THR A N 1
ATOM 730 C CA . THR A 1 90 ? 0.063 5.756 9.441 1.00 94.75 90 THR A CA 1
ATOM 731 C C . THR A 1 90 ? 0.165 7.282 9.310 1.00 94.75 90 THR A C 1
ATOM 733 O O . THR A 1 90 ? 0.200 7.810 8.197 1.00 94.75 90 THR A O 1
ATOM 736 N N . PRO A 1 91 ? 0.219 8.050 10.413 1.00 92.19 91 PRO A N 1
ATOM 737 C CA . PRO A 1 91 ? 0.360 9.507 10.346 1.00 92.19 91 PRO A CA 1
ATOM 738 C C . PRO A 1 91 ? 1.767 9.983 9.945 1.00 92.19 91 PRO A C 1
ATOM 740 O O . PRO A 1 91 ? 1.931 11.145 9.582 1.00 92.19 91 PRO A O 1
ATOM 743 N N . THR A 1 92 ? 2.797 9.131 10.015 1.00 92.62 92 THR A N 1
ATOM 744 C CA . THR A 1 92 ? 4.200 9.538 9.812 1.00 92.62 92 THR A CA 1
ATOM 745 C C . THR A 1 92 ? 4.903 8.712 8.738 1.00 92.62 92 THR A C 1
ATOM 747 O O . THR A 1 92 ? 4.604 7.542 8.522 1.00 92.62 92 THR A O 1
ATOM 750 N N . LYS A 1 93 ? 5.891 9.315 8.066 1.00 90.25 93 LYS A N 1
ATOM 751 C CA . LYS A 1 93 ? 6.815 8.604 7.164 1.00 90.25 93 LYS A CA 1
ATOM 752 C C . LYS A 1 93 ? 8.042 8.038 7.882 1.00 90.25 93 LYS A C 1
ATOM 754 O O . LYS A 1 93 ? 8.681 7.129 7.364 1.00 90.25 93 LYS A O 1
ATOM 759 N N . LYS A 1 94 ? 8.406 8.612 9.034 1.00 91.25 94 LYS A N 1
ATOM 760 C CA . LYS A 1 94 ? 9.652 8.327 9.767 1.00 91.25 94 LYS A CA 1
ATOM 761 C C . LYS A 1 94 ? 9.372 7.707 11.135 1.00 91.25 94 LYS A C 1
ATOM 763 O O . LYS A 1 94 ? 8.316 7.942 11.723 1.00 91.25 94 LYS A O 1
ATOM 768 N N . GLY A 1 95 ? 10.379 7.016 11.663 1.00 92.88 95 GLY A N 1
ATOM 769 C CA . GLY A 1 95 ? 10.329 6.337 12.957 1.00 92.88 95 GLY A CA 1
ATOM 770 C C . GLY A 1 95 ? 9.758 4.926 12.839 1.00 92.88 95 GLY A C 1
ATOM 771 O O . GLY A 1 95 ? 9.351 4.507 11.761 1.00 92.88 95 GLY A O 1
ATOM 772 N N . LYS A 1 96 ? 9.697 4.198 13.961 1.00 91.62 96 LYS A N 1
ATOM 773 C CA . LYS A 1 96 ? 9.272 2.785 13.988 1.00 91.62 96 LYS A CA 1
ATOM 774 C C . LYS A 1 96 ? 7.885 2.560 13.370 1.00 91.62 96 LYS A C 1
ATOM 776 O O . LYS A 1 96 ? 7.662 1.579 12.674 1.00 91.62 96 LYS A O 1
ATOM 781 N N . LEU A 1 97 ? 6.955 3.487 13.584 1.00 93.81 97 LEU A N 1
ATOM 782 C CA . LEU A 1 97 ? 5.598 3.417 13.027 1.00 93.81 97 LEU A CA 1
ATOM 783 C C . LEU A 1 97 ? 5.451 4.174 11.701 1.00 93.81 97 LEU A C 1
ATOM 785 O O . LEU A 1 97 ? 4.334 4.408 11.250 1.00 93.81 97 LEU A O 1
ATOM 789 N N . GLY A 1 98 ? 6.559 4.603 11.099 1.00 94.69 98 GLY A N 1
ATOM 790 C CA . GLY A 1 98 ? 6.564 5.296 9.821 1.00 94.69 98 GLY A CA 1
ATOM 791 C C . GLY A 1 98 ? 6.378 4.356 8.639 1.00 94.69 98 GLY A C 1
ATOM 792 O O . GLY A 1 98 ? 6.696 3.173 8.726 1.00 94.69 98 GLY A O 1
ATOM 793 N N . THR A 1 99 ? 5.897 4.895 7.516 1.00 94.88 99 THR A N 1
ATOM 794 C CA . THR A 1 99 ? 5.699 4.104 6.290 1.00 94.88 99 THR A CA 1
ATOM 795 C C . THR A 1 99 ? 6.964 3.376 5.844 1.00 94.88 99 THR A C 1
ATOM 797 O O . THR A 1 99 ? 6.864 2.229 5.436 1.00 94.88 99 THR A O 1
ATOM 800 N N . LYS A 1 100 ? 8.152 3.987 5.964 1.00 92.62 100 LYS A N 1
ATOM 801 C CA . LYS A 1 100 ? 9.425 3.354 5.576 1.00 92.62 100 LYS A CA 1
ATOM 802 C C . LYS A 1 100 ? 9.658 2.030 6.313 1.00 92.62 100 LYS A C 1
ATOM 804 O O . LYS A 1 100 ? 9.730 0.978 5.685 1.00 92.62 100 LYS A O 1
ATOM 809 N N . GLU A 1 101 ? 9.698 2.080 7.638 1.00 94.25 101 GLU A N 1
ATOM 810 C CA . GLU A 1 101 ? 9.953 0.920 8.493 1.00 94.25 101 GLU A CA 1
ATOM 811 C C . GLU A 1 101 ? 8.830 -0.109 8.408 1.00 94.25 101 GLU A C 1
ATOM 813 O O . GLU A 1 101 ? 9.101 -1.307 8.330 1.00 94.25 101 GLU A O 1
ATOM 818 N N . LEU A 1 102 ? 7.572 0.342 8.385 1.00 95.62 102 LEU A N 1
ATOM 819 C CA . LEU A 1 102 ? 6.435 -0.563 8.245 1.00 95.62 102 LEU A CA 1
ATOM 820 C C . LEU A 1 102 ? 6.457 -1.284 6.898 1.00 95.62 102 LEU A C 1
ATOM 822 O O . LEU A 1 102 ? 6.234 -2.487 6.878 1.00 95.62 102 LEU A O 1
ATOM 826 N N . ASN A 1 103 ? 6.778 -0.604 5.796 1.00 95.38 103 ASN A N 1
ATOM 827 C CA . ASN A 1 103 ? 6.865 -1.234 4.479 1.00 95.38 103 ASN A CA 1
ATOM 828 C C . ASN A 1 103 ? 7.947 -2.312 4.423 1.00 95.38 103 ASN A C 1
ATOM 830 O O . ASN A 1 103 ? 7.685 -3.383 3.891 1.00 95.38 103 ASN A O 1
ATOM 834 N N . VAL A 1 104 ? 9.124 -2.075 5.010 1.00 94.12 104 VAL A N 1
ATOM 835 C CA . VAL A 1 104 ? 10.192 -3.090 5.071 1.00 94.12 104 VAL A CA 1
ATOM 836 C C . VAL A 1 104 ? 9.738 -4.318 5.866 1.00 94.12 104 VAL A C 1
ATOM 838 O O . VAL A 1 104 ? 9.924 -5.455 5.431 1.00 94.12 104 VAL A O 1
ATOM 841 N N . LEU A 1 105 ? 9.113 -4.103 7.029 1.00 93.94 105 LEU A N 1
ATOM 842 C CA . LEU A 1 105 ? 8.607 -5.194 7.867 1.00 93.94 105 LEU A CA 1
ATOM 843 C C . LEU A 1 105 ? 7.477 -5.971 7.183 1.00 93.94 105 LEU A C 1
ATOM 845 O O . LEU A 1 105 ? 7.462 -7.199 7.221 1.00 93.94 105 LEU A O 1
ATOM 849 N N . LEU A 1 106 ? 6.543 -5.260 6.554 1.00 93.38 106 LEU A N 1
ATOM 850 C CA . LEU A 1 106 ? 5.402 -5.848 5.863 1.00 93.38 106 LEU A CA 1
ATOM 851 C C . LEU A 1 106 ? 5.844 -6.605 4.611 1.00 93.38 106 LEU A C 1
ATOM 853 O O . LEU A 1 106 ? 5.409 -7.736 4.432 1.00 93.38 106 LEU A O 1
ATOM 857 N N . GLN A 1 107 ? 6.762 -6.056 3.811 1.00 93.81 107 GLN A N 1
ATOM 858 C CA . GLN A 1 107 ? 7.344 -6.754 2.664 1.00 93.81 107 GLN A CA 1
ATOM 859 C C . GLN A 1 107 ? 7.963 -8.086 3.096 1.00 93.81 107 GLN A C 1
ATOM 861 O O . GLN A 1 107 ? 7.655 -9.124 2.522 1.00 93.81 107 GLN A O 1
ATOM 866 N N . LYS A 1 108 ? 8.787 -8.080 4.152 1.00 92.31 108 LYS A N 1
ATOM 867 C CA . LYS A 1 108 ? 9.445 -9.292 4.659 1.00 92.31 108 LYS A CA 1
ATOM 868 C C . LYS A 1 108 ? 8.457 -10.392 5.058 1.00 92.31 108 LYS A C 1
ATOM 870 O O . LYS A 1 108 ? 8.769 -11.569 4.910 1.00 92.31 108 LYS A O 1
ATOM 875 N N . GLU A 1 109 ? 7.303 -10.019 5.597 1.00 90.06 109 GLU A N 1
ATOM 876 C CA . GLU A 1 109 ? 6.332 -10.972 6.141 1.00 90.06 109 GLU A CA 1
ATOM 877 C C . GLU A 1 109 ? 5.256 -11.390 5.138 1.00 90.06 109 GLU A C 1
ATOM 879 O O . GLU A 1 109 ? 4.751 -12.509 5.225 1.00 90.06 109 GLU A O 1
ATOM 884 N N . LEU A 1 110 ? 4.886 -10.502 4.214 1.00 87.94 110 LEU A N 1
ATOM 885 C CA . LEU A 1 110 ? 3.790 -10.713 3.268 1.00 87.94 110 LEU A CA 1
ATOM 886 C C . LEU A 1 110 ? 4.276 -11.161 1.895 1.00 87.94 110 LEU A C 1
ATOM 888 O O . LEU A 1 110 ? 3.593 -11.942 1.240 1.00 87.94 110 LEU A O 1
ATOM 892 N N . ASN A 1 111 ? 5.448 -10.696 1.477 1.00 90.75 111 ASN A N 1
ATOM 893 C CA . ASN A 1 111 ? 6.086 -11.099 0.236 1.00 90.75 111 ASN A CA 1
ATOM 894 C C . ASN A 1 111 ? 7.547 -11.470 0.518 1.00 90.75 111 ASN A C 1
ATOM 896 O O . ASN A 1 111 ? 8.415 -10.708 0.119 1.00 90.75 111 ASN A O 1
ATOM 900 N N . PRO A 1 112 ? 7.852 -12.556 1.256 1.00 91.12 112 PRO A N 1
ATOM 901 C CA . PRO A 1 112 ? 9.224 -12.905 1.635 1.00 91.12 112 PRO A CA 1
ATOM 902 C C . PRO A 1 112 ? 10.136 -13.161 0.423 1.00 91.12 112 PRO A C 1
ATOM 904 O O . PRO A 1 112 ? 9.677 -13.376 -0.697 1.00 91.12 112 PRO A O 1
ATOM 907 N N . GLU A 1 113 ? 11.448 -13.140 0.666 1.00 89.75 113 GLU A N 1
ATOM 908 C CA . GLU A 1 113 ? 12.453 -13.505 -0.337 1.00 89.75 113 GLU A CA 1
ATOM 909 C C . GLU A 1 113 ? 12.339 -14.992 -0.692 1.00 89.75 113 GLU A C 1
ATOM 911 O O . GLU A 1 113 ? 12.317 -15.853 0.191 1.00 89.75 113 GLU A O 1
ATOM 916 N N . GLU A 1 114 ? 12.274 -15.284 -1.988 1.00 90.69 114 GLU A N 1
ATOM 917 C CA . GLU A 1 114 ? 12.151 -16.631 -2.540 1.00 90.69 114 GLU A CA 1
ATOM 918 C C . GLU A 1 114 ? 13.100 -16.764 -3.733 1.00 90.69 114 GLU A C 1
ATOM 920 O O . GLU A 1 114 ? 13.318 -15.801 -4.464 1.00 90.69 114 GLU A O 1
ATOM 925 N N . VAL A 1 115 ? 13.653 -17.962 -3.943 1.00 84.25 115 VAL A N 1
ATOM 926 C CA . VAL A 1 115 ? 14.642 -18.225 -5.009 1.00 84.25 115 VAL A CA 1
ATOM 927 C C . VAL A 1 115 ? 14.070 -17.951 -6.404 1.00 84.25 115 VAL A C 1
ATOM 929 O O . VAL A 1 115 ? 14.805 -17.525 -7.291 1.00 84.25 115 VAL A O 1
ATOM 932 N N . ASP A 1 116 ? 12.765 -18.158 -6.573 1.00 87.50 116 ASP A N 1
ATOM 933 C CA . ASP A 1 116 ? 12.070 -18.035 -7.855 1.00 87.50 116 ASP A CA 1
ATOM 934 C C . ASP A 1 116 ? 11.515 -16.623 -8.121 1.00 87.50 116 ASP A C 1
ATOM 936 O O . ASP A 1 116 ? 10.905 -16.406 -9.165 1.00 87.50 1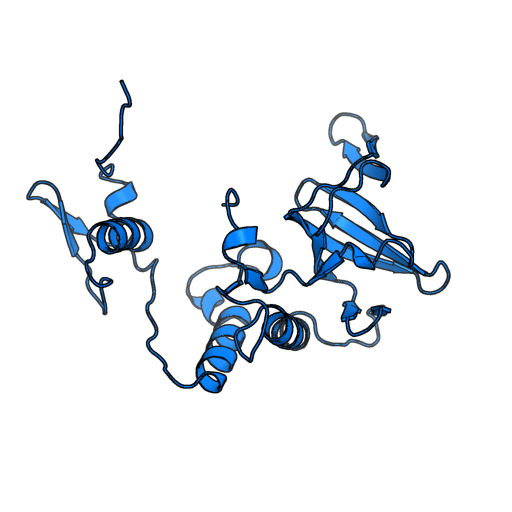16 ASP A O 1
ATOM 940 N N . LYS A 1 117 ? 11.702 -15.666 -7.197 1.00 88.88 117 LYS A N 1
ATOM 941 C CA . LYS A 1 117 ? 11.254 -14.276 -7.367 1.00 88.88 117 LYS A CA 1
ATOM 942 C C . LYS A 1 117 ? 12.417 -13.381 -7.744 1.00 88.88 117 LYS A C 1
ATOM 944 O O . LYS A 1 117 ? 13.435 -13.326 -7.049 1.00 88.88 117 LYS A O 1
ATOM 949 N N . ASP A 1 118 ? 12.239 -12.614 -8.810 1.00 94.06 118 ASP A N 1
ATOM 950 C CA . ASP A 1 118 ? 13.219 -11.600 -9.161 1.00 94.06 118 ASP A CA 1
ATOM 951 C C . ASP A 1 118 ? 13.122 -10.379 -8.232 1.00 94.06 118 ASP A C 1
ATOM 953 O O . ASP A 1 118 ? 12.059 -9.995 -7.735 1.00 94.06 118 ASP A O 1
ATOM 957 N N . GLU A 1 119 ? 14.280 -9.766 -7.988 1.00 93.75 119 GLU A N 1
ATOM 958 C CA . GLU A 1 119 ? 14.440 -8.579 -7.153 1.00 93.75 119 GLU A CA 1
ATOM 959 C C . GLU A 1 119 ? 15.261 -7.518 -7.879 1.00 93.75 119 GLU A C 1
ATOM 961 O O . GLU A 1 119 ? 16.153 -7.819 -8.683 1.00 93.75 119 GLU A O 1
ATOM 966 N N . LYS A 1 120 ? 14.989 -6.258 -7.543 1.00 92.88 120 LYS A N 1
ATOM 967 C CA . LYS A 1 120 ? 15.691 -5.087 -8.047 1.00 92.88 120 LYS A CA 1
ATOM 968 C C . LYS A 1 120 ? 15.975 -4.114 -6.912 1.00 92.88 120 LYS A C 1
ATOM 970 O O . LYS A 1 120 ? 15.065 -3.566 -6.296 1.00 92.88 120 LYS A O 1
ATOM 975 N N . GLU A 1 121 ? 17.253 -3.854 -6.676 1.00 92.75 121 GLU A N 1
ATOM 976 C CA . GLU A 1 121 ? 17.688 -2.822 -5.737 1.00 92.75 121 GLU A CA 1
ATOM 977 C C . GLU A 1 121 ? 17.726 -1.448 -6.416 1.00 92.75 121 GLU A C 1
ATOM 979 O O . GLU A 1 121 ? 18.221 -1.296 -7.540 1.00 92.75 121 GLU A O 1
ATOM 984 N N . PHE A 1 122 ? 17.205 -0.444 -5.713 1.00 91.50 122 PHE A N 1
ATOM 985 C CA . PHE A 1 122 ? 17.236 0.958 -6.098 1.00 91.50 122 PHE A CA 1
ATOM 986 C C . PHE A 1 122 ? 17.430 1.838 -4.854 1.00 91.50 122 PHE A C 1
ATOM 988 O O . PHE A 1 122 ? 16.507 2.080 -4.072 1.00 91.50 122 PHE A O 1
ATOM 995 N N . GLY A 1 123 ? 18.660 2.317 -4.653 1.00 88.88 123 GLY A N 1
ATOM 996 C CA . GLY A 1 123 ? 19.028 3.050 -3.441 1.00 88.88 123 GLY A CA 1
ATOM 997 C C . GLY A 1 123 ? 18.895 2.168 -2.197 1.00 88.88 123 GLY A C 1
ATOM 998 O O . GLY A 1 123 ? 19.533 1.126 -2.110 1.00 88.88 123 GLY A O 1
ATOM 999 N N . GLU A 1 124 ? 18.065 2.588 -1.242 1.00 87.25 124 GLU A N 1
ATOM 1000 C CA . GLU A 1 124 ? 17.763 1.828 -0.015 1.00 87.25 124 GLU A CA 1
ATOM 1001 C C . GLU A 1 124 ? 16.557 0.886 -0.173 1.00 87.25 124 GLU A C 1
ATOM 1003 O O . GLU A 1 124 ? 16.231 0.134 0.746 1.00 87.25 124 GLU A O 1
ATOM 1008 N N . ILE A 1 125 ? 15.856 0.951 -1.311 1.00 90.88 125 ILE A N 1
ATOM 1009 C CA . ILE A 1 125 ? 14.644 0.173 -1.557 1.00 90.88 125 ILE A CA 1
ATOM 1010 C C . ILE A 1 125 ? 15.011 -1.069 -2.361 1.00 90.88 125 ILE A C 1
ATOM 1012 O O . ILE A 1 125 ? 15.662 -0.996 -3.402 1.00 90.88 125 ILE A O 1
ATOM 1016 N N . LYS A 1 126 ? 14.541 -2.218 -1.886 1.00 94.25 126 LYS A N 1
ATOM 1017 C CA . LYS A 1 126 ? 14.555 -3.475 -2.624 1.00 94.25 126 LYS A CA 1
ATOM 1018 C C . LYS A 1 126 ? 13.137 -3.750 -3.105 1.00 94.25 126 LYS A C 1
ATOM 1020 O O . LYS A 1 126 ? 12.241 -3.939 -2.284 1.00 94.25 126 LYS A O 1
ATOM 1025 N N . PHE A 1 127 ? 12.941 -3.726 -4.415 1.00 95.56 127 PHE A N 1
ATOM 1026 C CA . PHE A 1 127 ? 11.706 -4.146 -5.063 1.00 95.56 127 PHE A CA 1
ATOM 1027 C C . PHE A 1 127 ? 11.776 -5.640 -5.374 1.00 95.56 127 PHE A C 1
ATOM 1029 O O . PHE A 1 127 ? 12.823 -6.139 -5.784 1.00 95.56 127 PHE A O 1
ATOM 1036 N N . ARG A 1 128 ? 10.662 -6.337 -5.196 1.00 95.50 128 ARG A N 1
ATOM 1037 C CA . ARG A 1 128 ? 10.471 -7.760 -5.458 1.00 95.50 128 ARG A CA 1
ATOM 1038 C C . ARG A 1 128 ? 9.191 -7.932 -6.261 1.00 95.50 128 ARG A C 1
ATOM 1040 O O . ARG A 1 128 ? 8.232 -7.176 -6.097 1.00 95.50 128 ARG A O 1
ATOM 1047 N N . GLU A 1 129 ? 9.162 -8.930 -7.130 1.00 95.88 129 GLU A N 1
ATOM 1048 C CA . GLU A 1 129 ? 7.911 -9.330 -7.775 1.00 95.88 129 GLU A CA 1
ATOM 1049 C C . GLU A 1 129 ? 6.820 -9.590 -6.728 1.00 95.88 129 GLU A C 1
ATOM 1051 O O . GLU A 1 129 ? 7.098 -10.114 -5.650 1.00 95.88 129 GLU A O 1
ATOM 1056 N N . GLN A 1 130 ? 5.582 -9.209 -7.043 1.00 93.62 130 GLN A N 1
ATOM 1057 C CA . GLN A 1 130 ? 4.419 -9.192 -6.145 1.00 93.62 130 GLN A CA 1
ATOM 1058 C C . GLN A 1 130 ? 4.425 -8.103 -5.058 1.00 93.62 130 GLN A C 1
ATOM 1060 O O . GLN A 1 130 ? 3.509 -8.060 -4.236 1.00 93.62 130 GLN A O 1
ATOM 1065 N N . ASP A 1 131 ? 5.394 -7.181 -5.055 1.00 95.12 131 ASP A N 1
ATOM 1066 C CA . ASP A 1 131 ? 5.319 -6.035 -4.150 1.00 95.12 131 ASP A CA 1
ATOM 1067 C C . ASP A 1 131 ? 4.210 -5.064 -4.526 1.00 95.12 131 ASP A C 1
ATOM 1069 O O . ASP A 1 131 ? 4.053 -4.694 -5.690 1.00 95.12 131 ASP A O 1
ATOM 1073 N N . ARG A 1 132 ? 3.494 -4.584 -3.504 1.00 94.25 132 ARG A N 1
ATOM 1074 C CA . ARG A 1 132 ? 2.543 -3.485 -3.649 1.00 94.25 132 ARG A CA 1
ATOM 1075 C C . ARG A 1 132 ? 3.292 -2.159 -3.659 1.00 94.25 132 ARG A C 1
ATOM 1077 O O . ARG A 1 132 ? 3.995 -1.830 -2.700 1.00 94.25 132 ARG A O 1
ATOM 1084 N N . VAL A 1 133 ? 3.105 -1.385 -4.717 1.00 96.06 133 VAL A N 1
ATOM 1085 C CA . VAL A 1 133 ? 3.777 -0.107 -4.950 1.00 96.06 133 VAL A CA 1
ATOM 1086 C C . VAL A 1 133 ? 2.778 0.999 -5.263 1.00 96.06 133 VAL A C 1
ATOM 1088 O O . VAL A 1 133 ? 1.623 0.748 -5.601 1.00 96.06 133 VAL A O 1
ATOM 1091 N N . MET A 1 134 ? 3.234 2.238 -5.136 1.00 95.31 134 MET A N 1
ATOM 1092 C CA . MET A 1 134 ? 2.468 3.432 -5.459 1.00 95.31 134 MET A CA 1
ATOM 1093 C C . MET A 1 134 ? 3.324 4.399 -6.265 1.00 95.31 134 MET A C 1
ATOM 1095 O O . MET A 1 134 ? 4.488 4.641 -5.928 1.00 95.31 134 MET A O 1
ATOM 1099 N N . GLN A 1 135 ? 2.719 5.014 -7.276 1.00 96.38 135 GLN A N 1
ATOM 1100 C CA . GLN A 1 135 ? 3.323 6.131 -7.988 1.00 96.38 135 GLN A CA 1
ATOM 1101 C C . GLN A 1 135 ? 3.362 7.373 -7.086 1.00 96.38 135 GLN A C 1
ATOM 1103 O O . GLN A 1 135 ? 2.367 7.758 -6.478 1.00 96.38 135 GLN A O 1
ATOM 1108 N N . THR A 1 136 ? 4.505 8.050 -7.017 1.00 93.75 136 THR A N 1
ATOM 1109 C CA . THR A 1 136 ? 4.733 9.188 -6.104 1.00 93.75 136 THR A CA 1
ATOM 1110 C C . THR A 1 136 ? 4.741 10.557 -6.782 1.00 93.75 136 THR A C 1
ATOM 1112 O O . THR A 1 136 ? 4.697 11.584 -6.100 1.00 93.75 136 THR A O 1
ATOM 1115 N N . LYS A 1 137 ? 4.802 10.598 -8.118 1.00 94.31 137 LYS A N 1
ATOM 1116 C CA . LYS A 1 137 ? 4.781 11.828 -8.923 1.00 94.31 137 LYS A CA 1
ATOM 1117 C C . LYS A 1 137 ? 4.044 11.593 -10.238 1.00 94.31 137 LYS A C 1
ATOM 1119 O O . LYS A 1 137 ? 4.059 10.485 -10.751 1.00 94.31 137 LYS A O 1
ATOM 1124 N N . ASN A 1 138 ? 3.404 12.610 -10.806 1.00 95.12 138 ASN A N 1
ATOM 1125 C CA . ASN A 1 138 ? 2.749 12.443 -12.106 1.00 95.12 138 ASN A CA 1
ATOM 1126 C C . ASN A 1 138 ? 3.807 12.229 -13.194 1.00 95.12 138 ASN A C 1
ATOM 1128 O O . ASN A 1 138 ? 4.720 13.047 -13.326 1.00 95.12 138 ASN A O 1
ATOM 1132 N N . ASN A 1 139 ? 3.659 11.175 -13.992 1.00 96.50 139 ASN A N 1
ATOM 1133 C CA . ASN A 1 139 ? 4.508 10.910 -15.145 1.00 96.50 139 ASN A CA 1
ATOM 1134 C C . ASN A 1 139 ? 3.651 10.770 -16.400 1.00 96.50 139 ASN A C 1
ATOM 1136 O O . ASN A 1 139 ? 3.184 9.686 -16.731 1.00 96.50 139 ASN A O 1
ATOM 1140 N N . TYR A 1 140 ? 3.471 11.889 -17.101 1.00 94.69 140 TYR A N 1
ATOM 1141 C CA . TYR A 1 140 ? 2.655 11.994 -18.314 1.00 94.69 140 TYR A CA 1
ATOM 1142 C C . TYR A 1 140 ? 3.252 11.269 -19.526 1.00 94.69 140 TYR A C 1
ATOM 1144 O O . TYR A 1 140 ? 2.545 11.047 -20.504 1.00 94.69 140 TYR A O 1
ATOM 1152 N N . ASN A 1 141 ? 4.538 10.919 -19.481 1.00 94.81 141 ASN A N 1
ATOM 1153 C CA . ASN A 1 141 ? 5.241 10.300 -20.604 1.00 94.81 141 ASN A CA 1
ATOM 1154 C C . ASN A 1 141 ? 5.322 8.779 -20.474 1.00 94.81 141 ASN A C 1
ATOM 1156 O O . ASN A 1 141 ? 5.613 8.108 -21.461 1.00 94.81 141 ASN A O 1
ATOM 1160 N N . LEU A 1 142 ? 5.074 8.239 -19.277 1.00 95.75 142 LEU A N 1
ATOM 1161 C CA . LEU A 1 142 ? 5.134 6.807 -19.044 1.00 95.75 142 LEU A CA 1
ATOM 1162 C C . LEU A 1 142 ? 4.024 6.111 -19.829 1.00 95.75 142 LEU A C 1
ATOM 1164 O O . LEU A 1 142 ? 2.841 6.395 -19.625 1.00 95.75 142 LEU A O 1
ATOM 1168 N N . LEU A 1 143 ? 4.424 5.231 -20.742 1.00 95.75 143 LEU A N 1
ATOM 1169 C CA . LEU A 1 143 ? 3.504 4.447 -21.551 1.00 95.75 143 LEU A CA 1
ATOM 1170 C C . LEU A 1 143 ? 2.919 3.309 -20.721 1.00 95.75 143 LEU A C 1
ATOM 1172 O O . LEU A 1 143 ? 3.621 2.664 -19.939 1.00 95.75 143 LEU A O 1
ATOM 1176 N N . TRP A 1 144 ? 1.640 3.041 -20.942 1.00 96.94 144 TRP A N 1
ATOM 1177 C CA . TRP A 1 144 ? 0.955 1.896 -20.372 1.00 96.94 144 TRP A CA 1
ATOM 1178 C C . TRP A 1 144 ? 0.151 1.160 -21.437 1.00 96.94 144 TRP A C 1
ATOM 1180 O O . TRP A 1 144 ? -0.317 1.736 -22.422 1.00 96.94 144 TRP A O 1
ATOM 1190 N N . GLU A 1 145 ? -0.021 -0.134 -21.211 1.00 95.62 145 GLU A N 1
ATOM 1191 C CA . GLU A 1 145 ? -0.934 -0.991 -21.954 1.00 95.62 145 GLU A CA 1
ATOM 1192 C C . GLU A 1 145 ? -2.031 -1.513 -21.025 1.00 95.62 145 GLU A C 1
ATOM 1194 O O . GLU A 1 145 ? -1.798 -1.730 -19.838 1.00 95.62 145 GLU A O 1
ATOM 1199 N N . LYS A 1 146 ? -3.237 -1.712 -21.546 1.00 94.25 146 LYS A N 1
ATOM 1200 C CA . LYS A 1 146 ? -4.358 -2.293 -20.804 1.00 94.25 146 LYS A CA 1
ATOM 1201 C C . LYS A 1 146 ? -5.129 -3.245 -21.704 1.00 94.25 146 LYS A C 1
ATOM 1203 O O . LYS A 1 146 ? -5.383 -2.937 -22.869 1.00 94.25 146 LYS A O 1
ATOM 1208 N N . ASP A 1 147 ? -5.507 -4.401 -21.175 1.00 88.88 147 ASP A N 1
ATOM 1209 C CA . ASP A 1 147 ? -6.341 -5.339 -21.921 1.00 88.88 147 ASP A CA 1
ATOM 1210 C C . ASP A 1 147 ? -7.755 -4.768 -22.091 1.00 88.88 147 ASP A C 1
ATOM 1212 O O . ASP A 1 147 ? -8.362 -4.257 -21.146 1.00 88.88 147 ASP A O 1
ATOM 1216 N N . ASN A 1 148 ? -8.278 -4.826 -23.318 1.00 83.75 148 ASN A N 1
ATOM 1217 C CA . ASN A 1 148 ? -9.625 -4.372 -23.632 1.00 83.75 148 ASN A CA 1
ATOM 1218 C C . ASN A 1 148 ? -10.522 -5.576 -23.939 1.00 83.75 148 ASN A C 1
ATOM 1220 O O . ASN A 1 148 ? -10.543 -6.093 -25.063 1.00 83.75 148 ASN A O 1
ATOM 1224 N N . ASP A 1 149 ? -11.318 -5.968 -22.943 1.00 78.06 149 ASP A N 1
ATOM 1225 C CA . ASP A 1 149 ? -12.217 -7.130 -23.001 1.00 78.06 149 ASP A CA 1
ATOM 1226 C C . ASP A 1 149 ? -13.223 -7.074 -24.161 1.00 78.06 149 ASP A C 1
ATOM 1228 O O . ASP A 1 149 ? -13.750 -8.099 -24.588 1.00 78.06 149 ASP A O 1
ATOM 1232 N N . ARG A 1 150 ? -13.503 -5.880 -24.702 1.00 79.00 150 ARG A N 1
ATOM 1233 C CA . ARG A 1 150 ? -14.480 -5.697 -25.783 1.00 79.00 150 ARG A CA 1
ATOM 1234 C C . ARG A 1 150 ? -13.892 -5.883 -27.176 1.00 79.00 150 ARG A C 1
ATOM 1236 O O . ARG A 1 150 ? -14.656 -6.092 -28.114 1.00 79.00 150 ARG A O 1
ATOM 1243 N N . THR A 1 151 ? -12.575 -5.756 -27.346 1.00 74.31 151 THR A N 1
ATOM 1244 C CA . THR A 1 151 ? -11.971 -5.652 -28.688 1.00 74.31 151 THR A CA 1
ATOM 1245 C C . THR A 1 151 ? -10.872 -6.668 -28.993 1.00 74.31 151 THR A C 1
ATOM 1247 O O . THR A 1 151 ? -10.334 -6.625 -30.097 1.00 74.31 151 THR A O 1
ATOM 1250 N N . PHE A 1 152 ? -10.554 -7.609 -28.090 1.00 77.75 152 PHE A N 1
ATOM 1251 C CA . PHE A 1 152 ? -9.424 -8.555 -28.237 1.00 77.75 152 PHE A CA 1
ATOM 1252 C C . PHE A 1 152 ? -8.097 -7.862 -28.626 1.00 77.75 152 PHE A C 1
ATOM 1254 O O . PHE A 1 152 ? -7.210 -8.466 -29.230 1.00 77.75 152 PHE A O 1
ATOM 1261 N N . ARG A 1 153 ? -7.966 -6.567 -28.321 1.00 84.31 153 ARG A N 1
ATOM 1262 C CA . ARG A 1 153 ? -6.807 -5.720 -28.613 1.00 84.31 153 ARG A CA 1
ATOM 1263 C C . ARG A 1 153 ? -6.376 -5.033 -27.325 1.00 84.31 153 ARG A C 1
ATOM 1265 O O . ARG A 1 153 ? -7.192 -4.829 -26.432 1.00 84.31 153 ARG A O 1
ATOM 1272 N N . LYS A 1 154 ? -5.102 -4.659 -27.249 1.00 87.56 154 LYS A N 1
ATOM 1273 C CA . LYS A 1 154 ? -4.595 -3.836 -26.151 1.00 87.56 154 LYS A CA 1
ATOM 1274 C C . LYS A 1 154 ? -4.914 -2.369 -26.407 1.00 87.56 154 LYS A C 1
ATOM 1276 O O . LYS A 1 154 ? -4.693 -1.865 -27.510 1.00 87.56 154 LYS A O 1
ATOM 1281 N N . GLU A 1 155 ? -5.431 -1.702 -25.389 1.00 92.31 155 GLU A N 1
ATOM 1282 C CA . GLU A 1 155 ? -5.475 -0.250 -25.310 1.00 92.31 155 GLU A CA 1
ATOM 1283 C C . GLU A 1 155 ? -4.090 0.252 -24.900 1.00 92.31 155 GLU A C 1
ATOM 1285 O O . GLU A 1 155 ? -3.457 -0.320 -24.014 1.00 92.31 155 GLU A O 1
ATOM 1290 N N . LEU A 1 156 ? -3.608 1.293 -25.572 1.00 93.06 156 LEU A N 1
ATOM 1291 C CA . LEU A 1 156 ? -2.332 1.929 -25.272 1.00 93.06 156 LEU A CA 1
ATOM 1292 C C . LEU A 1 156 ? -2.596 3.374 -24.884 1.00 93.06 156 LEU A C 1
ATOM 1294 O O . LEU A 1 156 ? -3.382 4.063 -25.539 1.00 93.06 156 LEU A O 1
ATOM 1298 N N . GLY A 1 157 ? -1.893 3.837 -23.864 1.00 93.88 157 GLY A N 1
ATOM 1299 C CA . GLY A 1 157 ? -1.944 5.223 -23.445 1.00 93.88 157 GLY A CA 1
ATOM 1300 C C . GLY A 1 157 ? -0.654 5.653 -22.775 1.00 93.88 157 GLY A C 1
ATOM 1301 O O . GLY A 1 157 ? 0.341 4.929 -22.737 1.00 93.88 157 GLY A O 1
ATOM 1302 N N . ASN A 1 158 ? -0.678 6.874 -22.270 1.00 95.00 158 ASN A N 1
ATOM 1303 C CA . ASN A 1 158 ? 0.418 7.483 -21.543 1.00 95.00 158 ASN A CA 1
ATOM 1304 C C . ASN A 1 158 ? -0.121 8.167 -20.288 1.00 95.00 158 ASN A C 1
ATOM 1306 O O . ASN A 1 158 ? -1.278 8.593 -20.251 1.00 95.00 158 ASN A O 1
ATOM 1310 N N . GLY A 1 159 ? 0.721 8.286 -19.269 1.00 95.56 159 GLY A N 1
ATOM 1311 C CA . GLY A 1 159 ? 0.352 8.932 -18.018 1.00 95.56 159 GLY A CA 1
ATOM 1312 C C . GLY A 1 159 ? 0.023 7.944 -16.910 1.00 95.56 159 GLY A C 1
ATOM 1313 O O . GLY A 1 159 ? -1.010 7.283 -16.970 1.00 95.56 159 GLY A O 1
ATOM 1314 N N . ILE A 1 160 ? 0.872 7.922 -15.883 1.00 96.69 160 ILE A N 1
ATOM 1315 C CA . ILE A 1 160 ? 0.587 7.333 -14.567 1.00 96.69 160 ILE A CA 1
ATOM 1316 C C . ILE A 1 160 ? 0.636 8.461 -13.534 1.00 96.69 160 ILE A C 1
ATOM 1318 O O . ILE A 1 160 ? 1.531 9.318 -13.564 1.00 96.69 160 ILE A O 1
ATOM 1322 N N . PHE A 1 161 ? -0.347 8.502 -12.640 1.00 94.12 161 PHE A N 1
ATOM 1323 C CA . PHE A 1 161 ? -0.565 9.636 -11.738 1.00 94.12 161 PHE A CA 1
ATOM 1324 C C . PHE A 1 161 ? -0.143 9.329 -10.302 1.00 94.12 161 PHE A C 1
ATOM 1326 O O . PHE A 1 161 ? -0.193 8.195 -9.840 1.00 94.12 161 PHE A O 1
ATOM 1333 N N . ASN A 1 162 ? 0.282 10.362 -9.575 1.00 93.94 162 ASN A N 1
ATOM 1334 C CA . ASN A 1 162 ? 0.625 10.248 -8.162 1.00 93.94 162 ASN A CA 1
ATOM 1335 C C . ASN A 1 162 ? -0.564 9.703 -7.354 1.00 93.94 162 ASN A C 1
ATOM 1337 O O . ASN A 1 162 ? -1.663 10.248 -7.435 1.00 93.94 162 ASN A O 1
ATOM 1341 N N . GLY A 1 163 ? -0.308 8.682 -6.541 1.00 91.62 163 GLY A N 1
ATOM 1342 C CA . GLY A 1 163 ? -1.312 7.980 -5.749 1.00 91.62 163 GLY A CA 1
ATOM 1343 C C . GLY A 1 163 ? -1.860 6.716 -6.411 1.00 91.62 163 GLY A C 1
ATOM 1344 O O . GLY A 1 163 ? -2.498 5.932 -5.718 1.00 91.62 163 GLY A O 1
ATOM 1345 N N . GLU A 1 164 ? -1.595 6.470 -7.701 1.00 93.38 164 GLU A N 1
ATOM 1346 C CA . GLU A 1 164 ? -2.007 5.212 -8.335 1.00 93.38 164 GLU A CA 1
ATOM 1347 C C . GLU A 1 164 ? -1.254 4.031 -7.702 1.00 93.38 164 GLU A C 1
ATOM 1349 O O . GLU A 1 164 ? -0.020 4.026 -7.617 1.00 93.38 164 GLU A O 1
ATOM 1354 N N . LEU A 1 165 ? -2.024 3.049 -7.230 1.00 93.88 165 LEU A N 1
ATOM 1355 C CA . LEU A 1 165 ? -1.552 1.820 -6.603 1.00 93.88 165 LEU A CA 1
ATOM 1356 C C . LEU A 1 165 ? -1.442 0.704 -7.638 1.00 93.88 165 LEU A C 1
ATOM 1358 O O . LEU A 1 165 ? -2.238 0.618 -8.575 1.00 93.88 165 LEU A O 1
ATOM 1362 N N . GLY A 1 166 ? -0.453 -0.161 -7.449 1.00 94.38 166 GLY A N 1
ATOM 1363 C CA . GLY A 1 166 ? -0.267 -1.333 -8.283 1.00 94.38 166 GLY A CA 1
ATOM 1364 C C . GLY A 1 166 ? 0.597 -2.393 -7.627 1.00 94.38 166 GLY A C 1
ATOM 1365 O O . GLY A 1 166 ? 1.077 -2.246 -6.501 1.00 94.38 166 GLY A O 1
ATOM 1366 N N . ILE A 1 167 ? 0.801 -3.473 -8.366 1.00 95.81 167 ILE A N 1
ATOM 1367 C CA . ILE A 1 167 ? 1.623 -4.611 -7.976 1.00 95.81 167 ILE A CA 1
ATOM 1368 C C . ILE A 1 167 ? 2.731 -4.776 -9.009 1.00 95.81 167 ILE A C 1
ATOM 1370 O O . ILE A 1 167 ? 2.491 -4.675 -10.215 1.00 95.81 167 ILE A O 1
ATOM 1374 N N . ILE A 1 168 ? 3.951 -5.041 -8.548 1.00 97.00 168 ILE A N 1
ATOM 1375 C CA . ILE A 1 168 ? 5.043 -5.435 -9.436 1.00 97.00 168 ILE A CA 1
ATOM 1376 C C . ILE A 1 168 ? 4.714 -6.807 -10.020 1.00 97.00 168 ILE A C 1
ATOM 1378 O O . ILE A 1 168 ? 4.755 -7.821 -9.329 1.00 97.00 168 ILE A O 1
ATOM 1382 N N . ASP A 1 169 ? 4.391 -6.823 -11.304 1.00 95.19 169 ASP A N 1
ATOM 1383 C CA . ASP A 1 169 ? 4.046 -8.031 -12.044 1.00 95.19 169 ASP A CA 1
ATOM 1384 C C . ASP A 1 169 ? 5.301 -8.818 -12.428 1.00 95.19 169 ASP A C 1
ATOM 1386 O O . ASP A 1 169 ? 5.319 -10.041 -12.317 1.00 95.19 169 ASP A O 1
ATOM 1390 N N . ARG A 1 170 ? 6.358 -8.112 -12.855 1.00 96.44 170 ARG A N 1
ATOM 1391 C CA . ARG A 1 170 ? 7.602 -8.739 -13.310 1.00 96.44 170 ARG A CA 1
ATOM 1392 C C . ARG A 1 170 ? 8.810 -7.824 -13.165 1.00 96.44 170 ARG A C 1
ATOM 1394 O O . ARG A 1 170 ? 8.709 -6.621 -13.412 1.00 96.44 170 ARG A O 1
ATOM 1401 N N . ILE A 1 171 ? 9.970 -8.395 -12.857 1.00 96.69 171 ILE A N 1
ATOM 1402 C CA . ILE A 1 171 ? 11.258 -7.693 -12.872 1.00 96.69 171 ILE A CA 1
ATOM 1403 C C . ILE A 1 171 ? 12.159 -8.328 -13.934 1.00 96.69 171 ILE A C 1
ATOM 1405 O O . ILE A 1 171 ? 12.432 -9.520 -13.893 1.00 96.69 171 ILE A O 1
ATOM 1409 N N . ASN A 1 172 ? 12.656 -7.534 -14.886 1.00 94.31 172 ASN A N 1
ATOM 1410 C CA . ASN A 1 172 ? 13.631 -8.006 -15.871 1.00 94.31 172 ASN A CA 1
ATOM 1411 C C . ASN A 1 172 ? 15.039 -7.538 -15.476 1.00 94.31 172 ASN A C 1
ATOM 1413 O O . ASN A 1 172 ? 15.379 -6.358 -15.601 1.00 94.31 172 ASN A O 1
ATOM 1417 N N . LYS A 1 173 ? 15.880 -8.468 -15.010 1.00 89.50 173 LYS A N 1
ATOM 1418 C CA . LYS A 1 173 ? 17.266 -8.179 -14.601 1.00 89.50 173 LYS A CA 1
ATOM 1419 C C . LYS A 1 173 ? 18.173 -7.780 -15.770 1.00 89.50 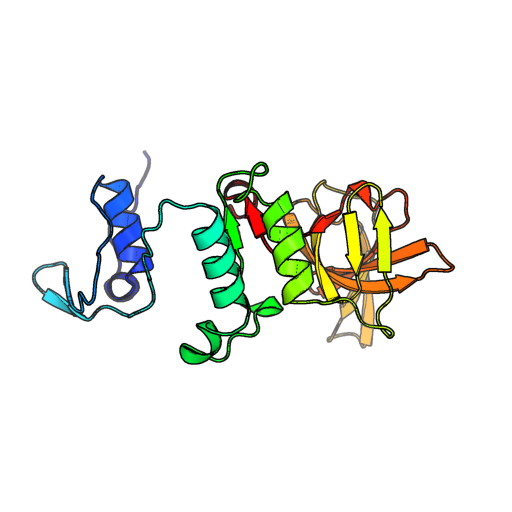173 LYS A C 1
ATOM 1421 O O . LYS A 1 173 ? 19.060 -6.948 -15.573 1.00 89.50 173 LYS A O 1
ATOM 1426 N N . GLU A 1 174 ? 17.953 -8.339 -16.960 1.00 90.25 174 GLU A N 1
ATOM 1427 C CA . GLU A 1 174 ? 18.768 -8.070 -18.153 1.00 90.25 174 GLU A CA 1
ATOM 1428 C C . GLU A 1 174 ? 18.484 -6.672 -18.708 1.00 90.25 174 GLU A C 1
ATOM 1430 O O . GLU A 1 174 ? 19.401 -5.869 -18.884 1.00 90.25 174 GLU A O 1
ATOM 1435 N N . GLU A 1 175 ? 17.203 -6.351 -18.897 1.00 90.81 175 GLU A N 1
ATOM 1436 C CA . GLU A 1 175 ? 16.754 -5.041 -19.390 1.00 90.81 175 GLU A CA 1
ATOM 1437 C C . GLU A 1 175 ? 16.758 -3.964 -18.293 1.00 90.81 175 GLU A C 1
ATOM 1439 O O . GLU A 1 175 ? 16.671 -2.774 -18.583 1.00 90.81 175 GLU A O 1
ATOM 1444 N N . LYS A 1 176 ? 16.916 -4.368 -17.024 1.00 91.81 176 LYS A N 1
ATOM 1445 C CA . LYS A 1 176 ? 16.859 -3.510 -15.828 1.00 91.81 176 LYS A CA 1
ATOM 1446 C C . LYS A 1 176 ? 15.537 -2.748 -15.702 1.00 91.81 176 LYS A C 1
ATOM 1448 O O . LYS A 1 176 ? 15.540 -1.594 -15.263 1.00 91.81 176 LYS A O 1
ATOM 1453 N N . THR A 1 177 ? 14.434 -3.412 -16.030 1.00 95.50 177 THR A N 1
ATOM 1454 C CA . THR A 1 177 ? 13.087 -2.841 -15.991 1.00 95.50 177 THR A CA 1
ATOM 1455 C C . THR A 1 177 ? 12.209 -3.502 -14.930 1.00 95.50 177 THR A C 1
ATOM 1457 O O . THR A 1 177 ? 12.430 -4.649 -14.527 1.00 95.50 177 THR A O 1
ATOM 1460 N N . VAL A 1 178 ? 11.207 -2.762 -14.458 1.00 97.62 178 VAL A N 1
ATOM 1461 C CA . VAL A 1 178 ? 10.188 -3.223 -13.506 1.00 97.62 178 VAL A CA 1
ATOM 1462 C C . VAL A 1 178 ? 8.819 -2.985 -14.126 1.00 97.62 178 VAL A C 1
ATOM 1464 O O . VAL A 1 178 ? 8.448 -1.850 -14.412 1.00 97.62 178 VAL A O 1
ATOM 1467 N N . ARG A 1 179 ? 8.054 -4.053 -14.337 1.00 97.62 179 ARG A N 1
ATOM 1468 C CA . ARG A 1 179 ? 6.689 -3.992 -14.860 1.00 97.62 179 ARG A CA 1
ATOM 1469 C C . ARG A 1 179 ? 5.708 -3.926 -13.695 1.00 97.62 179 ARG A C 1
ATOM 1471 O O . ARG A 1 179 ? 5.689 -4.823 -12.854 1.00 97.62 179 ARG A O 1
ATOM 1478 N N . VAL A 1 180 ? 4.883 -2.885 -13.662 1.00 98.00 180 VAL A N 1
ATOM 1479 C CA . VAL A 1 180 ? 3.863 -2.659 -12.631 1.00 98.00 180 VAL A CA 1
ATOM 1480 C C . VAL A 1 180 ? 2.482 -2.754 -13.262 1.00 98.00 180 VAL A C 1
ATOM 1482 O O . VAL A 1 180 ? 2.207 -2.085 -14.258 1.00 98.00 180 VAL A O 1
ATOM 1485 N N . LYS A 1 181 ? 1.613 -3.568 -12.666 1.00 97.00 181 LYS A N 1
ATOM 1486 C CA . LYS A 1 181 ? 0.187 -3.644 -12.982 1.00 97.00 181 LYS A CA 1
ATOM 1487 C C . LYS A 1 181 ? -0.592 -2.834 -11.949 1.00 97.00 181 LYS A C 1
ATOM 1489 O O . LYS A 1 181 ? -0.628 -3.207 -10.781 1.00 97.00 181 LYS A O 1
ATOM 1494 N N . PHE A 1 182 ? -1.193 -1.735 -12.381 1.00 95.44 182 PHE A N 1
ATOM 1495 C CA . PHE A 1 182 ? -2.009 -0.853 -11.555 1.00 95.44 182 PHE A CA 1
ATOM 1496 C C . PHE A 1 182 ? -3.410 -1.420 -11.325 1.00 95.44 182 PHE A C 1
ATOM 1498 O O . PHE A 1 182 ? -3.911 -2.224 -12.118 1.00 95.44 182 PHE A O 1
ATOM 1505 N N . ASP A 1 183 ? -4.049 -0.973 -10.243 1.00 91.38 183 ASP A N 1
ATOM 1506 C CA . ASP A 1 183 ? -5.365 -1.451 -9.800 1.00 91.38 183 ASP A CA 1
ATOM 1507 C C . ASP A 1 183 ? -6.471 -1.178 -10.838 1.00 91.38 183 ASP A C 1
ATOM 1509 O O . ASP A 1 183 ? -7.427 -1.944 -10.961 1.00 91.38 183 ASP A O 1
ATOM 1513 N N . ASP A 1 184 ? -6.318 -0.133 -11.658 1.00 90.94 184 ASP A N 1
ATOM 1514 C CA . ASP A 1 184 ? -7.226 0.180 -12.767 1.00 90.94 184 ASP A CA 1
ATOM 1515 C C . ASP A 1 184 ? -6.997 -0.689 -14.021 1.00 90.94 184 ASP A C 1
ATOM 1517 O O . ASP A 1 184 ? -7.686 -0.521 -15.032 1.00 90.94 184 ASP A O 1
ATOM 1521 N N . GLY A 1 185 ? -6.041 -1.620 -13.969 1.00 92.19 185 GLY A N 1
ATOM 1522 C CA . GLY A 1 185 ? -5.687 -2.553 -15.033 1.00 92.19 185 GLY A CA 1
ATOM 1523 C C . GLY A 1 185 ? -4.617 -2.057 -16.005 1.00 92.19 185 GLY A C 1
ATOM 1524 O O . GLY A 1 185 ? -4.240 -2.825 -16.892 1.00 92.19 185 GLY A O 1
ATOM 1525 N N . LYS A 1 186 ? -4.116 -0.820 -15.873 1.00 95.69 186 LYS A N 1
ATOM 1526 C CA . LYS A 1 186 ? -2.965 -0.355 -16.662 1.00 95.69 186 LYS A CA 1
ATOM 1527 C C . LYS A 1 186 ? -1.718 -1.151 -16.293 1.00 95.69 186 LYS A C 1
ATOM 1529 O O . LYS A 1 186 ? -1.488 -1.471 -15.131 1.00 95.69 186 LYS A O 1
ATOM 1534 N N . ILE A 1 187 ? -0.869 -1.414 -17.273 1.00 97.44 187 ILE A N 1
ATOM 1535 C CA . ILE A 1 187 ? 0.427 -2.045 -17.072 1.00 97.44 187 ILE A CA 1
ATOM 1536 C C . ILE A 1 187 ? 1.499 -1.147 -17.670 1.00 97.44 187 ILE A C 1
ATOM 1538 O O . ILE A 1 187 ? 1.494 -0.900 -18.875 1.00 97.44 187 ILE A O 1
ATOM 1542 N N . ALA A 1 188 ? 2.411 -0.668 -16.831 1.00 97.56 188 ALA A N 1
ATOM 1543 C CA . ALA A 1 188 ? 3.508 0.202 -17.235 1.00 97.56 188 ALA A CA 1
ATOM 1544 C C . ALA A 1 188 ? 4.857 -0.440 -16.906 1.00 97.56 188 ALA A C 1
ATOM 1546 O O . ALA A 1 188 ? 5.003 -1.141 -15.902 1.00 97.56 188 ALA A O 1
ATOM 1547 N N . THR A 1 189 ? 5.851 -0.179 -17.749 1.00 97.31 189 THR A N 1
ATOM 1548 C CA . THR A 1 189 ? 7.224 -0.649 -17.551 1.00 97.31 189 THR A CA 1
ATOM 1549 C C . THR A 1 189 ? 8.100 0.530 -17.161 1.00 97.31 189 THR A C 1
ATOM 1551 O O . THR A 1 189 ? 8.180 1.513 -17.890 1.00 97.31 189 THR A O 1
ATOM 1554 N N . TYR A 1 190 ? 8.744 0.419 -16.006 1.00 97.19 190 TYR A N 1
ATOM 1555 C CA . TYR A 1 190 ? 9.650 1.412 -15.454 1.00 97.19 190 TYR A CA 1
ATOM 1556 C C . TYR A 1 190 ? 11.088 1.022 -15.748 1.00 97.19 190 TYR A C 1
ATOM 1558 O O . TYR A 1 190 ? 11.533 -0.066 -15.371 1.00 97.19 190 TYR A O 1
ATOM 1566 N N . ASP A 1 191 ? 11.830 1.945 -16.343 1.00 95.06 191 ASP A N 1
ATOM 1567 C CA . ASP A 1 191 ? 13.276 1.838 -16.442 1.00 95.06 191 ASP A CA 1
ATOM 1568 C C . ASP A 1 191 ? 13.927 2.262 -15.123 1.00 95.06 191 ASP A C 1
ATOM 1570 O O . ASP A 1 191 ? 13.329 2.926 -14.273 1.00 95.06 191 ASP A O 1
ATOM 1574 N N . ASN A 1 192 ? 15.207 1.930 -14.956 1.00 91.62 192 ASN A N 1
ATOM 1575 C CA . ASN A 1 192 ? 15.958 2.242 -13.739 1.00 91.62 192 ASN A CA 1
ATOM 1576 C C . ASN A 1 192 ? 15.954 3.744 -13.372 1.00 91.62 192 ASN A C 1
ATOM 1578 O O . ASN A 1 192 ? 16.137 4.080 -12.206 1.00 91.62 192 ASN A O 1
ATOM 1582 N N . THR A 1 193 ? 15.778 4.646 -14.342 1.00 92.38 193 THR A N 1
ATOM 1583 C CA . THR A 1 193 ? 15.680 6.103 -14.129 1.00 92.38 193 THR A CA 1
ATOM 1584 C C . THR A 1 193 ? 14.341 6.555 -13.559 1.00 92.38 193 THR A C 1
ATOM 1586 O O . THR A 1 193 ? 14.290 7.606 -12.929 1.00 92.38 193 THR A O 1
ATOM 1589 N N . ASP A 1 194 ? 13.280 5.773 -13.757 1.00 94.69 194 ASP A N 1
ATOM 1590 C CA . ASP A 1 194 ? 11.924 6.079 -13.296 1.00 94.69 194 ASP A CA 1
ATOM 1591 C C . ASP A 1 194 ? 11.560 5.333 -12.004 1.00 94.69 194 ASP A C 1
ATOM 1593 O O . ASP A 1 194 ? 10.495 5.562 -11.435 1.00 94.69 194 ASP A O 1
ATOM 1597 N N . LEU A 1 195 ? 12.442 4.473 -11.482 1.00 94.19 195 LEU A N 1
ATOM 1598 C CA . LEU A 1 195 ? 12.207 3.778 -10.209 1.00 94.19 195 LEU A CA 1
ATOM 1599 C C . LEU A 1 195 ? 12.162 4.721 -9.000 1.00 94.19 195 LEU A C 1
ATOM 1601 O O . LEU A 1 195 ? 11.553 4.374 -7.992 1.00 94.19 195 LEU A O 1
ATOM 1605 N N . ASP A 1 196 ? 12.719 5.935 -9.099 1.00 94.69 196 ASP A N 1
ATOM 1606 C CA . ASP A 1 196 ? 12.589 6.970 -8.060 1.00 94.69 196 ASP A CA 1
ATOM 1607 C C . ASP A 1 196 ? 11.141 7.453 -7.863 1.00 94.69 196 ASP A C 1
ATOM 1609 O O . ASP A 1 196 ? 10.840 8.172 -6.910 1.00 94.69 196 ASP A O 1
ATOM 1613 N N . GLN A 1 197 ? 10.250 7.068 -8.777 1.00 95.38 197 GLN A N 1
ATOM 1614 C CA . GLN A 1 197 ? 8.838 7.430 -8.793 1.00 95.38 197 GLN A CA 1
ATOM 1615 C C . GLN A 1 197 ? 7.967 6.409 -8.081 1.00 95.38 197 GLN A C 1
ATOM 1617 O O . GLN A 1 197 ? 6.809 6.720 -7.809 1.00 95.38 197 GLN A O 1
ATOM 1622 N N . LEU A 1 198 ? 8.507 5.236 -7.760 1.00 96.31 198 LEU A N 1
ATOM 1623 C CA . LEU A 1 198 ? 7.799 4.174 -7.065 1.00 96.31 198 LEU A CA 1
ATOM 1624 C C . LEU A 1 198 ? 8.230 4.116 -5.600 1.00 96.31 198 LEU A C 1
ATOM 1626 O O . LEU A 1 198 ? 9.407 4.230 -5.261 1.00 96.31 198 LEU A O 1
ATOM 1630 N N . GLU A 1 199 ? 7.265 3.889 -4.717 1.00 95.44 199 GLU A N 1
ATOM 1631 C CA . GLU A 1 199 ? 7.519 3.510 -3.328 1.00 95.44 199 GLU A CA 1
ATOM 1632 C C . GLU A 1 199 ? 6.655 2.309 -2.941 1.00 95.44 199 GLU A C 1
ATOM 1634 O O . GLU A 1 199 ? 5.587 2.102 -3.514 1.00 95.44 199 GLU A O 1
ATOM 1639 N N . HIS A 1 200 ? 7.093 1.538 -1.943 1.00 96.06 200 HIS A N 1
ATOM 1640 C CA . HIS A 1 200 ? 6.266 0.489 -1.342 1.00 96.06 200 HIS A CA 1
ATOM 1641 C C . HIS A 1 200 ? 4.985 1.067 -0.740 1.00 96.06 200 HIS A C 1
ATOM 1643 O O . HIS A 1 200 ? 5.002 2.126 -0.106 1.00 96.06 200 HIS A O 1
ATOM 1649 N N . ALA A 1 201 ? 3.886 0.336 -0.895 1.00 94.94 201 ALA A N 1
ATOM 1650 C CA . ALA A 1 201 ? 2.547 0.779 -0.525 1.00 94.94 201 ALA A CA 1
ATOM 1651 C C . ALA A 1 201 ? 1.813 -0.180 0.428 1.00 94.94 201 ALA A C 1
ATOM 1653 O O . ALA A 1 201 ? 0.608 -0.050 0.631 1.00 94.94 201 ALA A O 1
ATOM 1654 N N . TYR A 1 202 ? 2.525 -1.105 1.081 1.00 94.25 202 TYR A N 1
ATOM 1655 C CA . TYR A 1 202 ? 1.952 -1.911 2.168 1.00 94.25 202 TYR A CA 1
ATOM 1656 C C . TYR A 1 202 ? 1.410 -1.032 3.308 1.00 94.25 202 TYR A C 1
ATOM 1658 O O . TYR A 1 202 ? 0.361 -1.317 3.885 1.00 94.25 202 TYR A O 1
ATOM 1666 N N . ALA A 1 203 ? 2.118 0.061 3.601 1.00 95.06 203 ALA A N 1
ATOM 1667 C CA . ALA A 1 203 ? 1.727 1.128 4.502 1.00 95.06 203 ALA A CA 1
ATOM 1668 C C . ALA A 1 203 ? 1.860 2.496 3.816 1.00 95.06 203 ALA A C 1
ATOM 1670 O O . ALA A 1 203 ? 2.926 2.850 3.306 1.00 95.06 203 ALA A O 1
ATOM 1671 N N . ILE A 1 204 ? 0.798 3.298 3.874 1.00 94.75 204 ILE A N 1
ATOM 1672 C CA . ILE A 1 204 ? 0.749 4.653 3.309 1.00 94.75 204 ILE A CA 1
ATOM 1673 C C . ILE A 1 204 ? 0.459 5.692 4.391 1.00 94.75 204 ILE A C 1
ATOM 1675 O O . ILE A 1 204 ? 0.004 5.384 5.492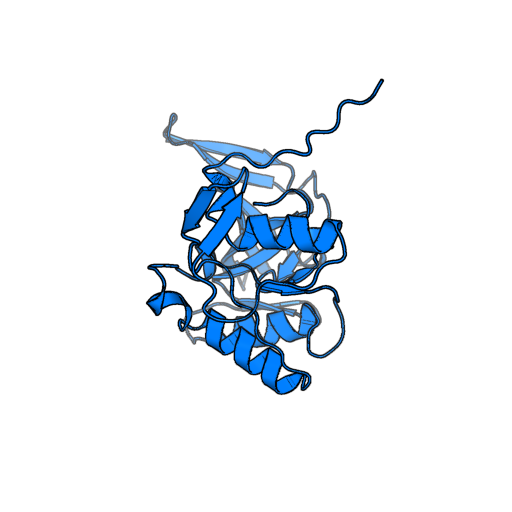 1.00 94.75 204 ILE A O 1
ATOM 1679 N N . THR A 1 205 ? 0.748 6.957 4.092 1.00 93.56 205 THR A N 1
ATOM 1680 C CA . THR A 1 205 ? 0.395 8.049 5.004 1.00 93.56 205 THR A CA 1
ATOM 1681 C C . THR A 1 205 ? -1.071 8.437 4.873 1.00 93.56 205 THR A C 1
ATOM 1683 O O . THR A 1 205 ? -1.582 8.401 3.759 1.00 93.56 205 THR A O 1
ATOM 1686 N N . VAL A 1 206 ? -1.686 8.959 5.941 1.00 89.00 206 VAL A N 1
ATOM 1687 C CA . VAL A 1 206 ? -3.063 9.511 5.904 1.00 89.00 206 VAL A CA 1
ATOM 1688 C C . VAL A 1 206 ? -3.263 10.496 4.743 1.00 89.00 206 VAL A C 1
ATOM 1690 O O . VAL A 1 206 ? -4.257 10.432 4.038 1.00 89.00 206 VAL A O 1
ATOM 1693 N N . HIS A 1 207 ? -2.291 11.373 4.475 1.00 84.56 207 HIS A N 1
ATOM 1694 C CA . HIS A 1 207 ? -2.370 12.312 3.348 1.00 84.56 207 HIS A CA 1
ATOM 1695 C C . HIS A 1 207 ? -2.458 11.633 1.976 1.00 84.56 207 HIS A C 1
ATOM 1697 O O . HIS A 1 207 ? -3.052 12.187 1.061 1.00 84.56 207 HIS A O 1
ATOM 1703 N N . LYS A 1 208 ? -1.849 10.453 1.828 1.00 84.25 208 LYS A N 1
ATOM 1704 C CA . LYS A 1 208 ? -1.837 9.695 0.572 1.00 84.25 208 LYS A CA 1
ATOM 1705 C C . LYS A 1 208 ? -3.045 8.769 0.424 1.00 84.25 208 LYS A C 1
ATOM 1707 O O . LYS A 1 208 ? -3.260 8.275 -0.668 1.00 84.25 208 LYS A O 1
ATOM 1712 N N . SER A 1 209 ? -3.825 8.561 1.485 1.00 81.62 209 SER A N 1
ATOM 1713 C CA . SER A 1 209 ? -5.090 7.822 1.425 1.00 81.62 209 SER A CA 1
ATOM 1714 C C . SER A 1 209 ? -6.306 8.732 1.205 1.00 81.62 209 SER A C 1
ATOM 1716 O O . SER A 1 209 ? -7.434 8.254 1.204 1.00 81.62 209 SER A O 1
ATOM 1718 N N . GLN A 1 210 ? -6.123 10.054 1.096 1.00 80.00 210 GLN A N 1
ATOM 1719 C CA . GLN A 1 210 ? -7.242 10.984 0.925 1.00 80.00 210 GLN A CA 1
ATOM 1720 C C . GLN A 1 210 ? -7.891 10.806 -0.451 1.00 80.00 210 GLN A C 1
ATOM 1722 O O . GLN A 1 210 ? -7.225 10.957 -1.471 1.00 80.00 210 GLN A O 1
ATOM 1727 N N . GLY A 1 211 ? -9.202 10.545 -0.469 1.00 66.94 211 GLY A N 1
ATOM 1728 C CA . GLY A 1 211 ? -9.961 10.323 -1.705 1.00 66.94 211 GLY A CA 1
ATOM 1729 C C . GLY A 1 211 ? -9.885 8.893 -2.248 1.00 66.94 211 GLY A C 1
ATOM 1730 O O . GLY A 1 211 ? -10.357 8.657 -3.356 1.00 66.94 211 GLY A O 1
ATOM 1731 N N . SER A 1 212 ? -9.310 7.963 -1.483 1.00 68.50 212 SER A N 1
ATOM 1732 C CA . SER A 1 212 ? -9.355 6.523 -1.748 1.00 68.50 212 SER A CA 1
ATOM 1733 C C . SER A 1 212 ? -10.317 5.853 -0.767 1.00 68.50 212 SER A C 1
ATOM 1735 O O . SER A 1 212 ? -10.354 6.236 0.405 1.00 68.50 212 SER A O 1
ATOM 1737 N N . GLU A 1 213 ? -11.076 4.869 -1.247 1.00 58.06 213 GLU A N 1
ATOM 1738 C CA . GLU A 1 213 ? -11.972 4.015 -0.453 1.00 58.06 213 GLU A CA 1
ATOM 1739 C C . GLU A 1 213 ? -11.547 2.551 -0.570 1.00 58.06 213 GLU A C 1
ATOM 1741 O O . GLU A 1 213 ? -11.152 2.148 -1.690 1.00 58.06 213 GLU A O 1
#

InterPro domains:
  IPR027417 P-loop containing nucleoside triphosphate hydrolase [G3DSA:3.40.50.300] (10-213)
  IPR027417 P-loop containing nucleoside triphosphate hydrolase [SSF52540] (2-213)
  IPR041451 ATP-dependent RecD2 DNA helicase, SH3 domain [PF18335] (102-182)